Protein AF-A0A7V6XJK7-F1 (afdb_monomer_lite)

Radius of gyration: 19.78 Å; chains: 1; bounding box: 42×39×58 Å

Sequence (213 aa):
MTKIVGIAGTAKNTGKTSVVSNLLIKGKENNIKIGLTSIGYDGESTDNITGLPKPRLIVSNGTIVAIAEKCLTNTTAELKIIKKTNFVTPLGRVVIGIIKKEGLVVLAGPNKTRDLKAVISQMKELGSELIIVDGALNRLAPMSVVENIVLATGAAKNRDLNQLAIETLCLFQIFELSDKCTMSDSKEGSYNGILLNTINNKSIVLNTTSLVN

pLDDT: mean 83.32, std 17.89, range [35.12, 98.62]

Secondary structure (DSSP, 8-state):
--EEEEEEESSTTSSHHHHHHHHHHHHHHTT--EEEEESS-----B-TTT--B--EEEE-TT-EEEEEGGGGGG--SEEEEEEEEEEEETTEEEEEEEEEE-EEEE-----SHHHHHHHHHHHHHTT-SEEEEEEEGGG-GGGGG-SEEEEE--TTT-S-HHHHHHHHHHHHHHHH--S----TTS-S----EEEEE-TTS-EEEEE---S--

Foldseek 3Di:
DAAFEEEAEPDPPLCSLVVVLVCQVVCVVVVAAEEEAEQFADPADQDPVLSADDDWHWHAFRHKYKAAPLQVVVKPFDWDFPDFDPQADPSGTITITTGHHTTTGRHGHHNDLVRVLVSVVVSVVSPGRYYYYYYYPVRCRSVVNHPYYDYRGDCNNPVPPVVRVVVVLVVVVVVVPDPPPPVPPDPPDPFPWDWDQDSVRDIDTGGDDPPPD

Structure (mmCIF, N/CA/C/O backbone):
data_AF-A0A7V6XJK7-F1
#
_entry.id   AF-A0A7V6XJK7-F1
#
loop_
_atom_site.group_PDB
_atom_site.id
_atom_site.type_symbol
_atom_site.label_atom_id
_atom_site.label_alt_id
_atom_site.label_comp_id
_atom_site.label_asym_id
_atom_site.label_entity_id
_atom_site.label_seq_id
_atom_site.pdbx_PDB_ins_code
_atom_site.Cartn_x
_atom_site.Cartn_y
_atom_site.Cartn_z
_atom_site.occupancy
_atom_site.B_iso_or_equiv
_atom_site.auth_seq_id
_atom_site.auth_comp_id
_atom_site.auth_asym_id
_atom_site.auth_atom_id
_atom_site.pdbx_PDB_model_num
ATOM 1 N N . MET A 1 1 ? -12.427 14.431 -1.845 1.00 82.50 1 MET A N 1
ATOM 2 C CA . MET A 1 1 ? -12.501 13.196 -2.663 1.00 82.50 1 MET A CA 1
ATOM 3 C C . MET A 1 1 ? -11.262 12.366 -2.361 1.00 82.50 1 MET A C 1
ATOM 5 O O . MET A 1 1 ? -10.178 12.929 -2.423 1.00 82.50 1 MET A O 1
ATOM 9 N N . THR A 1 2 ? -11.404 11.090 -1.992 1.00 94.50 2 THR A N 1
ATOM 10 C CA . THR A 1 2 ? -10.262 10.221 -1.651 1.00 94.50 2 THR A CA 1
ATOM 11 C C . THR A 1 2 ? -9.414 9.905 -2.878 1.00 94.50 2 THR A C 1
ATOM 13 O O . THR A 1 2 ? -9.972 9.438 -3.869 1.00 94.50 2 THR A O 1
ATOM 16 N N . LYS A 1 3 ? -8.094 10.095 -2.797 1.00 96.88 3 LYS A N 1
ATOM 17 C CA . LYS A 1 3 ? -7.137 9.720 -3.851 1.00 96.88 3 LYS A CA 1
ATOM 18 C C . LYS A 1 3 ? -6.612 8.305 -3.643 1.00 96.88 3 LYS A C 1
ATOM 20 O O . LYS A 1 3 ? -6.336 7.925 -2.508 1.00 96.88 3 LYS A O 1
ATOM 25 N N . ILE A 1 4 ? -6.446 7.537 -4.719 1.00 97.31 4 ILE A N 1
ATOM 26 C CA . ILE A 1 4 ? -5.870 6.183 -4.660 1.00 97.31 4 ILE A CA 1
ATOM 27 C C . ILE A 1 4 ? -4.571 6.140 -5.462 1.00 97.31 4 ILE A C 1
ATOM 29 O O . ILE A 1 4 ? -4.580 6.359 -6.674 1.00 97.31 4 ILE A O 1
ATOM 33 N N . VAL A 1 5 ? -3.467 5.813 -4.796 1.00 96.69 5 VAL A N 1
ATOM 34 C CA . VAL A 1 5 ? -2.137 5.755 -5.404 1.00 96.69 5 VAL A CA 1
ATOM 35 C C . VAL A 1 5 ? -1.545 4.360 -5.220 1.00 96.69 5 VAL A C 1
ATOM 37 O O . VAL A 1 5 ? -1.394 3.882 -4.097 1.00 96.69 5 VAL A O 1
ATOM 40 N N . GLY A 1 6 ? -1.200 3.705 -6.326 1.00 94.88 6 GLY A N 1
ATOM 41 C CA . GLY A 1 6 ? -0.399 2.486 -6.332 1.00 94.88 6 GLY A CA 1
ATOM 42 C C . GLY A 1 6 ? 1.091 2.810 -6.368 1.00 94.88 6 GLY A C 1
ATOM 43 O O . GLY A 1 6 ? 1.506 3.688 -7.117 1.00 94.88 6 GLY A O 1
ATOM 44 N N . ILE A 1 7 ? 1.910 2.101 -5.593 1.00 94.25 7 ILE A N 1
ATOM 45 C CA . ILE A 1 7 ? 3.373 2.215 -5.650 1.00 94.25 7 ILE A CA 1
ATOM 46 C C . ILE A 1 7 ? 3.941 0.875 -6.115 1.00 94.25 7 ILE A C 1
ATOM 48 O O . ILE A 1 7 ? 3.763 -0.139 -5.440 1.00 94.25 7 ILE A O 1
ATOM 52 N N . ALA A 1 8 ? 4.637 0.864 -7.252 1.00 91.06 8 ALA A N 1
ATOM 53 C CA . ALA A 1 8 ? 5.231 -0.343 -7.820 1.00 91.06 8 ALA A CA 1
ATOM 54 C C . ALA A 1 8 ? 6.733 -0.159 -8.071 1.00 91.06 8 ALA A C 1
ATOM 56 O O . ALA A 1 8 ? 7.169 0.836 -8.642 1.00 91.06 8 ALA A O 1
ATOM 57 N N . GLY A 1 9 ? 7.536 -1.134 -7.643 1.00 89.12 9 GLY A N 1
ATOM 58 C CA . GLY A 1 9 ? 8.979 -1.169 -7.901 1.00 89.12 9 GLY A CA 1
ATOM 59 C C . GLY A 1 9 ? 9.314 -1.976 -9.154 1.00 89.12 9 GLY A C 1
ATOM 60 O O . GLY A 1 9 ? 8.769 -3.067 -9.329 1.00 89.12 9 GLY A O 1
ATOM 61 N N . THR A 1 10 ? 10.220 -1.474 -9.999 1.00 87.44 10 THR A N 1
ATOM 62 C CA . THR A 1 10 ? 10.667 -2.154 -11.235 1.00 87.44 10 THR A CA 1
ATOM 63 C C . THR A 1 10 ? 11.595 -3.348 -10.977 1.00 87.44 10 THR A C 1
ATOM 65 O O . THR A 1 10 ? 11.736 -4.223 -11.834 1.00 87.44 10 THR A O 1
ATOM 68 N N . ALA A 1 11 ? 12.207 -3.408 -9.792 1.00 84.69 11 ALA A N 1
ATOM 69 C CA . ALA A 1 11 ? 12.973 -4.532 -9.261 1.00 84.69 11 ALA A CA 1
ATOM 70 C C . ALA A 1 11 ? 12.994 -4.475 -7.720 1.00 84.69 11 ALA A C 1
ATOM 72 O O . ALA A 1 11 ? 12.468 -3.542 -7.108 1.00 84.69 11 ALA A O 1
ATOM 73 N N . LYS A 1 12 ? 13.630 -5.463 -7.076 1.00 82.56 12 LYS A N 1
ATOM 74 C CA . LYS A 1 12 ? 13.938 -5.380 -5.641 1.00 82.56 12 LYS A CA 1
ATOM 75 C C . LYS A 1 12 ? 14.895 -4.209 -5.390 1.00 82.56 12 LYS A C 1
ATOM 77 O O . LYS A 1 12 ? 15.762 -3.922 -6.211 1.00 82.56 12 LYS A O 1
ATOM 82 N N . ASN A 1 13 ? 14.734 -3.541 -4.249 1.00 82.81 13 ASN A N 1
ATOM 83 C CA . ASN A 1 13 ? 15.622 -2.471 -3.784 1.00 82.81 13 ASN A CA 1
ATOM 84 C C . ASN A 1 13 ? 15.651 -1.213 -4.681 1.00 82.81 13 ASN A C 1
ATOM 86 O O . ASN A 1 13 ? 16.607 -0.446 -4.630 1.00 82.81 13 ASN A O 1
ATOM 90 N N . THR A 1 14 ? 14.593 -0.943 -5.455 1.00 86.06 14 THR A N 1
ATOM 91 C CA . THR A 1 14 ? 14.473 0.283 -6.273 1.00 86.06 14 THR A CA 1
ATOM 92 C C . THR A 1 14 ? 13.865 1.479 -5.529 1.00 86.06 14 THR A C 1
ATOM 94 O O . THR A 1 14 ? 13.471 2.461 -6.146 1.00 86.06 14 THR A O 1
ATOM 97 N N . GLY A 1 15 ? 13.761 1.414 -4.197 1.00 87.38 15 GLY A N 1
ATOM 98 C CA . GLY A 1 15 ? 13.280 2.528 -3.369 1.00 87.38 15 GLY A CA 1
ATOM 99 C C . GLY A 1 15 ? 11.764 2.593 -3.157 1.00 87.38 15 GLY A C 1
ATOM 100 O O . GLY A 1 15 ? 11.290 3.530 -2.522 1.00 87.38 15 GLY A O 1
ATOM 101 N N . LYS A 1 16 ? 10.996 1.590 -3.606 1.00 90.88 16 LYS A N 1
ATOM 102 C CA . LYS A 1 16 ? 9.539 1.501 -3.387 1.00 90.88 16 LYS A CA 1
ATOM 103 C C . LYS A 1 16 ? 9.140 1.731 -1.923 1.00 90.88 16 LYS A C 1
ATOM 105 O O . LYS A 1 16 ? 8.343 2.615 -1.621 1.00 90.88 16 LYS A O 1
ATOM 110 N N . THR A 1 17 ? 9.730 0.966 -1.007 1.00 87.94 17 THR A N 1
ATOM 111 C CA . THR A 1 17 ? 9.450 1.057 0.434 1.00 87.94 17 THR A CA 1
ATOM 112 C C . THR A 1 17 ? 9.831 2.426 0.998 1.00 87.94 17 THR A C 1
ATOM 114 O O . THR A 1 17 ? 9.134 2.943 1.867 1.00 87.94 17 THR A O 1
ATOM 117 N N . SER A 1 18 ? 10.887 3.054 0.468 1.00 91.00 18 SER A N 1
ATOM 118 C CA . SER A 1 18 ? 11.282 4.418 0.833 1.00 91.00 18 SER A CA 1
ATOM 119 C C . SER A 1 18 ? 10.223 5.440 0.417 1.00 91.00 18 SER A C 1
ATOM 121 O O . SER A 1 18 ? 9.887 6.314 1.211 1.00 91.00 18 SER A O 1
ATOM 123 N N . VAL A 1 19 ? 9.647 5.299 -0.783 1.00 93.81 19 VAL A N 1
ATOM 124 C CA . VAL A 1 19 ? 8.533 6.140 -1.250 1.00 93.81 19 VAL A CA 1
ATOM 125 C C . VAL A 1 19 ? 7.315 5.970 -0.345 1.00 93.81 19 VAL A C 1
ATOM 127 O O . VAL A 1 19 ? 6.784 6.965 0.143 1.00 93.81 19 VAL A O 1
ATOM 130 N N . VAL A 1 20 ? 6.901 4.729 -0.065 1.00 94.56 20 VAL A N 1
ATOM 131 C CA . VAL A 1 20 ? 5.752 4.452 0.818 1.00 94.56 20 VAL A CA 1
ATOM 132 C C . VAL A 1 20 ? 5.981 5.038 2.214 1.00 94.56 20 VAL A C 1
ATOM 134 O O . VAL A 1 20 ? 5.111 5.726 2.740 1.00 94.56 20 VAL A O 1
ATOM 137 N N . SER A 1 21 ? 7.163 4.821 2.795 1.00 94.50 21 SER A N 1
ATOM 138 C CA . SER A 1 21 ? 7.536 5.367 4.104 1.00 94.50 21 SER A CA 1
ATOM 139 C C . SER A 1 21 ? 7.480 6.897 4.120 1.00 94.50 21 SER A C 1
ATOM 141 O O . SER A 1 21 ? 6.869 7.493 5.006 1.00 94.50 21 SER A O 1
ATOM 143 N N . ASN A 1 22 ? 8.039 7.548 3.097 1.00 95.69 22 ASN A N 1
ATOM 144 C CA . ASN A 1 22 ? 8.019 9.002 2.993 1.00 95.69 22 ASN A CA 1
ATOM 145 C C . ASN A 1 22 ? 6.591 9.552 2.837 1.00 95.69 22 ASN A C 1
ATOM 147 O O . ASN A 1 22 ? 6.261 10.565 3.447 1.00 95.69 22 ASN A O 1
ATOM 151 N N . LEU A 1 23 ? 5.717 8.872 2.086 1.00 95.94 23 LEU A N 1
ATOM 152 C CA . LEU A 1 23 ? 4.301 9.242 1.982 1.00 95.94 23 LEU A CA 1
ATOM 153 C C . LEU A 1 23 ? 3.565 9.110 3.322 1.00 95.94 23 LEU A C 1
ATOM 155 O O . LEU A 1 23 ? 2.741 9.964 3.639 1.00 95.94 23 LEU A O 1
ATOM 159 N N . LEU A 1 24 ? 3.874 8.090 4.128 1.00 96.69 24 LEU A N 1
ATOM 160 C CA . LEU A 1 24 ? 3.308 7.937 5.474 1.00 96.69 24 LEU A CA 1
ATOM 161 C C . LEU A 1 24 ? 3.756 9.069 6.408 1.00 96.69 24 LEU A C 1
ATOM 163 O O . LEU A 1 24 ? 2.927 9.654 7.106 1.00 96.69 24 LEU A O 1
ATOM 167 N N . ILE A 1 25 ? 5.047 9.416 6.379 1.00 95.81 25 ILE A N 1
ATOM 168 C CA . ILE A 1 25 ? 5.612 10.529 7.155 1.00 95.81 25 ILE A CA 1
ATOM 169 C C . ILE A 1 25 ? 4.954 11.847 6.739 1.00 95.81 25 ILE A C 1
ATOM 171 O O . ILE A 1 25 ? 4.400 12.550 7.582 1.00 95.81 25 ILE A O 1
ATOM 175 N N . LYS A 1 26 ? 4.935 12.157 5.436 1.00 96.19 26 LYS A N 1
ATOM 176 C CA . LYS A 1 26 ? 4.319 13.387 4.923 1.00 96.19 26 LYS A CA 1
ATOM 177 C C . LYS A 1 26 ? 2.816 13.436 5.159 1.00 96.19 26 LYS A C 1
ATOM 179 O O . LYS A 1 26 ? 2.302 14.502 5.482 1.00 96.19 26 LYS A O 1
ATOM 184 N N . GLY A 1 27 ? 2.117 12.309 5.073 1.00 95.06 27 GLY A N 1
ATOM 185 C CA . GLY A 1 27 ? 0.704 12.241 5.427 1.00 95.06 27 GLY A CA 1
ATOM 186 C C . GLY A 1 27 ? 0.454 12.587 6.889 1.00 95.06 27 GLY A C 1
ATOM 187 O O . GLY A 1 27 ? -0.413 13.407 7.172 1.00 95.06 27 GLY A O 1
ATOM 188 N N . LYS A 1 28 ? 1.260 12.040 7.808 1.00 94.75 28 LYS A N 1
ATOM 189 C CA . LYS A 1 28 ? 1.199 12.374 9.238 1.00 94.75 28 LYS A CA 1
ATOM 190 C C . LYS A 1 28 ? 1.467 13.862 9.483 1.00 94.75 28 LYS A C 1
ATOM 192 O O . LYS A 1 28 ? 0.681 14.501 10.170 1.00 94.75 28 LYS A O 1
ATOM 197 N N . GLU A 1 29 ? 2.540 14.410 8.910 1.00 96.12 29 GLU A N 1
ATOM 198 C CA . GLU A 1 29 ? 2.907 15.831 9.050 1.00 96.12 29 GLU A CA 1
ATOM 199 C C . GLU A 1 29 ? 1.798 16.780 8.569 1.00 96.12 29 GLU A C 1
ATOM 201 O O . GLU A 1 29 ? 1.611 17.850 9.141 1.00 96.12 29 GLU A O 1
ATOM 206 N N . ASN A 1 30 ? 1.040 16.373 7.547 1.00 96.19 30 ASN A N 1
ATOM 207 C CA . ASN A 1 30 ? -0.049 17.159 6.965 1.00 96.19 30 ASN A CA 1
ATOM 208 C C . ASN A 1 30 ? -1.442 16.754 7.482 1.00 96.19 30 ASN A C 1
ATOM 210 O O . ASN A 1 30 ? -2.443 17.194 6.926 1.00 96.19 30 ASN A O 1
ATOM 214 N N . ASN A 1 31 ? -1.526 15.926 8.531 1.00 95.88 31 ASN A N 1
ATOM 215 C CA . ASN A 1 31 ? -2.780 15.414 9.103 1.00 95.88 31 ASN A CA 1
ATOM 216 C C . ASN A 1 31 ? -3.723 14.730 8.090 1.00 95.88 31 ASN A C 1
ATOM 218 O O . ASN A 1 31 ? -4.939 14.746 8.260 1.00 95.88 31 ASN A O 1
ATOM 222 N N . ILE A 1 32 ? -3.169 14.098 7.054 1.00 97.06 32 ILE A N 1
ATOM 223 C CA . ILE A 1 32 ? -3.927 13.359 6.040 1.00 97.06 32 ILE A CA 1
ATOM 224 C C . ILE A 1 32 ? -4.291 11.983 6.598 1.00 97.06 32 ILE A C 1
ATOM 226 O O . ILE A 1 32 ? -3.419 11.196 6.985 1.00 97.06 32 ILE A O 1
ATOM 230 N N . LYS A 1 33 ? -5.580 11.638 6.577 1.00 97.00 33 LYS A N 1
ATOM 231 C CA . LYS A 1 33 ? -6.046 10.315 6.998 1.00 97.00 33 LYS A CA 1
ATOM 232 C C . LYS A 1 33 ? -5.713 9.255 5.943 1.00 97.00 33 LYS A C 1
ATOM 234 O O . LYS A 1 33 ? -6.405 9.112 4.934 1.00 97.00 33 LYS A O 1
ATOM 239 N N . ILE A 1 34 ? -4.649 8.487 6.174 1.00 98.44 34 ILE A N 1
ATOM 240 C CA . ILE A 1 34 ? -4.170 7.474 5.224 1.00 98.44 34 ILE A CA 1
ATOM 241 C C . ILE A 1 34 ? -4.944 6.153 5.352 1.00 98.44 34 ILE A C 1
ATOM 243 O O . ILE A 1 34 ? -5.224 5.671 6.450 1.00 98.44 34 ILE A O 1
ATOM 247 N N . GLY A 1 35 ? -5.271 5.549 4.209 1.00 98.38 35 GLY A N 1
ATOM 248 C CA . GLY A 1 35 ? -5.536 4.119 4.054 1.00 98.38 35 GLY A CA 1
ATOM 249 C C . GLY A 1 35 ? -4.308 3.414 3.470 1.00 98.38 35 GLY A C 1
ATOM 250 O O . GLY A 1 35 ? -3.711 3.919 2.526 1.00 98.38 35 GLY A O 1
ATOM 251 N N . LEU A 1 36 ? -3.907 2.265 4.008 1.00 97.69 36 LEU A N 1
ATOM 252 C CA . LEU A 1 36 ? -2.708 1.541 3.580 1.00 97.69 36 LEU A CA 1
ATOM 253 C C . LEU A 1 36 ? -3.000 0.049 3.400 1.00 97.69 36 LEU A C 1
ATOM 255 O O . LEU A 1 36 ? -3.493 -0.630 4.304 1.00 97.69 36 LEU A O 1
ATOM 259 N N . THR A 1 37 ? -2.673 -0.485 2.229 1.00 96.31 37 THR A N 1
ATOM 260 C CA . THR A 1 37 ? -2.749 -1.922 1.945 1.00 96.31 37 THR A CA 1
ATOM 261 C C . THR A 1 37 ? -1.704 -2.321 0.907 1.00 96.31 37 THR A C 1
ATOM 263 O O . THR A 1 37 ? -0.950 -1.480 0.423 1.00 96.31 37 THR A O 1
ATOM 266 N N . SER A 1 38 ? -1.656 -3.603 0.560 1.00 93.31 38 SER A N 1
ATOM 267 C CA . SER A 1 38 ? -0.823 -4.115 -0.524 1.00 93.31 38 SER A CA 1
ATOM 268 C C . SER A 1 38 ? -1.570 -5.125 -1.397 1.00 93.31 38 SER A C 1
ATOM 270 O O . SER A 1 38 ? -2.648 -5.598 -1.041 1.00 93.31 38 SER A O 1
ATOM 272 N N . ILE A 1 39 ? -1.000 -5.480 -2.547 1.00 89.25 39 ILE A N 1
ATOM 273 C CA . ILE A 1 39 ? -1.576 -6.450 -3.502 1.00 89.25 39 ILE A CA 1
ATOM 274 C C . ILE A 1 39 ? -1.156 -7.902 -3.224 1.00 89.25 39 ILE A C 1
ATOM 276 O O . ILE A 1 39 ? -0.687 -8.632 -4.102 1.00 89.25 39 ILE A O 1
ATOM 280 N N . GLY A 1 40 ? -1.300 -8.325 -1.972 1.00 80.12 40 GLY A N 1
ATOM 281 C CA . GLY A 1 40 ? -0.763 -9.589 -1.484 1.00 80.12 40 GLY A CA 1
ATOM 282 C C . GLY A 1 40 ? 0.686 -9.466 -1.028 1.00 80.12 40 GLY A C 1
ATOM 283 O O . GLY A 1 40 ? 1.175 -8.385 -0.703 1.00 80.12 40 GLY A O 1
ATOM 284 N N . TYR A 1 41 ? 1.368 -10.604 -0.959 1.00 73.00 41 TYR A N 1
ATOM 285 C CA . TYR A 1 41 ? 2.743 -10.661 -0.485 1.00 73.00 41 TYR A CA 1
ATOM 286 C C . TYR A 1 41 ? 3.753 -10.522 -1.628 1.00 73.00 41 TYR A C 1
ATOM 288 O O . TYR A 1 41 ? 3.752 -11.323 -2.556 1.00 73.00 41 TYR A O 1
ATOM 296 N N . ASP A 1 42 ? 4.649 -9.544 -1.463 1.00 65.44 42 ASP A N 1
ATOM 297 C CA . ASP A 1 42 ? 5.913 -9.275 -2.162 1.00 65.44 42 ASP A CA 1
ATOM 298 C C . ASP A 1 42 ? 6.656 -10.517 -2.734 1.00 65.44 42 ASP A C 1
ATOM 300 O O . ASP A 1 42 ? 6.995 -10.663 -3.909 1.00 65.44 42 ASP A O 1
ATOM 304 N N . GLY A 1 43 ? 6.909 -11.485 -1.852 1.00 55.72 43 GLY A N 1
ATOM 305 C CA . GLY A 1 43 ? 8.044 -12.400 -2.023 1.00 55.72 43 GLY A CA 1
ATOM 306 C C . GLY A 1 43 ? 9.399 -11.732 -1.710 1.00 55.72 43 GLY A C 1
ATOM 307 O O . GLY A 1 43 ? 10.461 -12.241 -2.087 1.00 55.72 43 GLY A O 1
ATOM 308 N N . GLU A 1 44 ? 9.392 -10.575 -1.035 1.00 57.94 44 GLU A N 1
ATOM 309 C CA . GLU A 1 44 ? 10.557 -10.044 -0.314 1.00 57.94 44 GLU A CA 1
ATOM 310 C C . GLU A 1 44 ? 11.009 -11.057 0.743 1.00 57.94 44 GLU A C 1
ATOM 312 O O . GLU A 1 44 ? 10.161 -11.745 1.298 1.00 57.94 44 GLU A O 1
ATOM 317 N N . SER A 1 45 ? 12.319 -11.192 0.992 1.00 52.31 45 SER A N 1
ATOM 318 C CA . SER A 1 45 ? 12.904 -12.307 1.761 1.00 52.31 45 SER A CA 1
ATOM 319 C C . SER A 1 45 ? 12.089 -12.622 3.016 1.00 52.31 45 SER A C 1
ATOM 321 O O . SER A 1 45 ? 11.962 -11.769 3.899 1.00 52.31 45 SER A O 1
ATOM 323 N N . THR A 1 46 ? 11.524 -13.827 3.058 1.00 57.75 46 THR A N 1
ATOM 324 C CA . THR A 1 46 ? 10.876 -14.378 4.245 1.00 57.75 46 THR A CA 1
ATOM 325 C C . THR A 1 46 ? 11.840 -14.271 5.414 1.00 57.75 46 THR A C 1
ATOM 327 O O . THR A 1 46 ? 13.018 -14.606 5.293 1.00 57.75 46 THR A O 1
ATOM 330 N N . ASP A 1 47 ? 11.355 -13.782 6.545 1.00 56.88 47 ASP A N 1
ATOM 331 C CA . ASP A 1 47 ? 12.102 -13.862 7.788 1.00 56.88 47 ASP A CA 1
ATOM 332 C C . ASP A 1 47 ? 12.266 -15.351 8.147 1.00 56.88 47 ASP A C 1
ATOM 334 O O . ASP A 1 47 ? 11.274 -16.057 8.323 1.00 56.88 47 ASP A O 1
ATOM 338 N N . ASN A 1 48 ? 13.506 -15.848 8.207 1.00 50.66 48 ASN A N 1
ATOM 339 C CA . ASN A 1 48 ? 13.802 -17.269 8.439 1.00 50.66 48 ASN A CA 1
ATOM 340 C C . ASN A 1 48 ? 13.342 -17.777 9.819 1.00 50.66 48 ASN A C 1
ATOM 342 O O . ASN A 1 48 ? 13.292 -18.984 10.027 1.00 50.66 48 ASN A O 1
ATOM 346 N N . ILE A 1 49 ? 13.017 -16.879 10.755 1.00 54.09 49 ILE A N 1
ATOM 347 C CA . ILE A 1 49 ? 12.541 -17.225 12.099 1.00 54.09 49 ILE A CA 1
ATOM 348 C C . ILE A 1 49 ? 11.012 -17.317 12.107 1.00 54.09 49 ILE A C 1
ATOM 350 O O . ILE A 1 49 ? 10.446 -18.228 12.705 1.00 54.09 49 ILE A O 1
ATOM 354 N N . THR A 1 50 ? 10.328 -16.383 11.440 1.00 55.66 50 THR A N 1
ATOM 355 C CA . THR A 1 50 ? 8.856 -16.269 11.511 1.00 55.66 50 THR A CA 1
ATOM 356 C C . THR A 1 50 ? 8.127 -16.798 10.274 1.00 55.66 50 THR A C 1
ATOM 358 O O . THR A 1 50 ? 6.904 -16.935 10.297 1.00 55.66 50 THR A O 1
ATOM 361 N N . GLY A 1 51 ? 8.848 -17.084 9.185 1.00 60.03 51 GLY A N 1
ATOM 362 C CA . GLY A 1 51 ? 8.295 -17.506 7.894 1.00 60.03 51 GLY A CA 1
ATOM 363 C C . GLY A 1 51 ? 7.451 -16.432 7.197 1.00 60.03 51 GLY A C 1
ATOM 364 O O . GLY A 1 51 ? 6.773 -16.727 6.212 1.00 60.03 51 GLY A O 1
ATOM 365 N N . LEU A 1 52 ? 7.455 -15.198 7.714 1.00 59.75 52 LEU A N 1
ATOM 366 C CA . LEU A 1 52 ? 6.577 -14.111 7.287 1.00 59.75 52 LEU A CA 1
ATOM 367 C C . LEU A 1 52 ? 7.332 -12.997 6.531 1.00 59.75 52 LEU A C 1
ATOM 369 O O . LEU A 1 52 ? 8.557 -12.893 6.626 1.00 59.75 52 LEU A O 1
ATOM 373 N N . PRO A 1 53 ? 6.611 -12.164 5.755 1.00 58.78 53 PRO A N 1
ATOM 374 C CA . PRO A 1 53 ? 7.185 -11.087 4.942 1.00 58.78 53 PRO A CA 1
ATOM 375 C C . PRO A 1 53 ? 7.966 -10.030 5.748 1.00 58.78 53 PRO A C 1
ATOM 377 O O . PRO A 1 53 ? 7.425 -9.465 6.697 1.00 58.78 53 PRO A O 1
ATOM 380 N N . LYS A 1 54 ? 9.166 -9.628 5.305 1.00 55.75 54 LYS A N 1
ATOM 381 C CA . LYS A 1 54 ? 9.569 -8.200 5.368 1.00 55.75 54 LYS A CA 1
ATOM 382 C C . LYS A 1 54 ? 8.860 -7.506 4.188 1.00 55.75 54 LYS A C 1
ATOM 384 O O . LYS A 1 54 ? 8.819 -8.142 3.142 1.00 55.75 54 LYS A O 1
ATOM 389 N N . PRO A 1 55 ? 8.191 -6.345 4.352 1.00 59.03 55 PRO A N 1
ATOM 390 C CA . PRO A 1 55 ? 8.699 -5.139 5.003 1.00 59.03 55 PRO A CA 1
ATOM 391 C C . PRO A 1 55 ? 7.837 -4.653 6.180 1.00 59.03 55 PRO A C 1
ATOM 393 O O . PRO A 1 55 ? 6.614 -4.780 6.200 1.00 59.03 55 PRO A O 1
ATOM 396 N N . ARG A 1 56 ? 8.506 -4.059 7.172 1.00 73.12 56 ARG A N 1
ATOM 397 C CA . ARG A 1 56 ? 7.895 -3.490 8.376 1.00 73.12 56 ARG A CA 1
ATOM 398 C C . ARG A 1 56 ? 7.841 -1.968 8.225 1.00 73.12 56 ARG A C 1
ATOM 400 O O . ARG A 1 56 ? 8.834 -1.297 8.490 1.00 73.12 56 ARG A O 1
ATOM 407 N N . LEU A 1 57 ? 6.721 -1.432 7.747 1.00 90.31 57 LEU A N 1
ATOM 408 C CA . LEU A 1 57 ? 6.522 0.019 7.659 1.00 90.31 57 LEU A CA 1
ATOM 409 C C . LEU A 1 57 ? 6.140 0.562 9.033 1.00 90.31 57 LEU A C 1
ATOM 411 O O . LEU A 1 57 ? 5.326 -0.052 9.720 1.00 90.31 57 LEU A O 1
ATOM 415 N N . ILE A 1 58 ? 6.699 1.706 9.427 1.00 94.06 58 ILE A N 1
ATOM 416 C CA . ILE A 1 58 ? 6.233 2.424 10.617 1.00 94.06 58 ILE A CA 1
ATOM 417 C C . ILE A 1 58 ? 4.945 3.145 10.232 1.00 94.06 58 ILE A C 1
ATOM 419 O O . ILE A 1 58 ? 4.949 3.999 9.347 1.00 94.06 58 ILE A O 1
ATOM 423 N N . VAL A 1 59 ? 3.841 2.775 10.874 1.00 96.38 59 VAL A N 1
ATOM 424 C CA . VAL A 1 59 ? 2.516 3.316 10.574 1.00 96.38 59 VAL A CA 1
ATOM 425 C C . VAL A 1 59 ? 1.980 4.043 11.798 1.00 96.38 59 VAL A C 1
ATOM 427 O O . VAL A 1 59 ? 1.933 3.485 12.894 1.00 96.38 59 VAL A O 1
ATOM 430 N N . SER A 1 60 ? 1.576 5.294 11.603 1.00 95.19 60 SER A N 1
ATOM 431 C CA . SER A 1 60 ? 1.107 6.191 12.656 1.00 95.19 60 SER A CA 1
ATOM 432 C C . SER A 1 60 ? -0.340 5.918 13.077 1.00 95.19 60 SER A C 1
ATOM 434 O O . SER A 1 60 ? -1.146 5.356 12.326 1.00 95.19 60 SER A O 1
ATOM 436 N N . ASN A 1 61 ? -0.676 6.363 14.293 1.00 96.56 61 ASN A N 1
ATOM 437 C CA . ASN A 1 61 ? -2.042 6.370 14.824 1.00 96.56 61 ASN A CA 1
ATOM 438 C C . ASN A 1 61 ? -3.018 7.040 13.839 1.00 96.56 61 ASN A C 1
ATOM 440 O O . ASN A 1 61 ? -2.692 8.045 13.214 1.00 96.56 61 ASN A O 1
ATOM 444 N N . GLY A 1 62 ? -4.210 6.464 13.699 1.00 97.00 62 GLY A N 1
ATOM 445 C CA . GLY A 1 62 ? -5.280 6.964 12.840 1.00 97.00 62 GLY A CA 1
ATOM 446 C C . GLY A 1 62 ? -5.260 6.389 11.426 1.00 97.00 62 GLY A C 1
ATOM 447 O O . GLY A 1 62 ? -6.299 6.412 10.765 1.00 97.00 62 GLY A O 1
ATOM 448 N N . THR A 1 63 ? -4.139 5.804 10.988 1.00 98.31 63 THR A N 1
ATOM 449 C CA . THR A 1 63 ? -4.053 5.130 9.686 1.00 98.31 63 THR A CA 1
ATOM 450 C C . THR A 1 63 ? -4.998 3.931 9.643 1.00 98.31 63 THR A C 1
ATOM 452 O O . THR A 1 63 ? -5.033 3.111 10.565 1.00 98.31 63 THR A O 1
ATOM 455 N N . ILE A 1 64 ? -5.759 3.813 8.558 1.00 98.62 64 ILE A N 1
ATOM 456 C CA . ILE A 1 64 ? -6.586 2.643 8.267 1.00 98.62 64 ILE A CA 1
ATOM 457 C C . ILE A 1 64 ? -5.721 1.648 7.500 1.00 98.62 64 ILE A C 1
ATOM 459 O O . ILE A 1 64 ? -5.128 1.993 6.485 1.00 98.62 64 ILE A O 1
ATOM 463 N N . VAL A 1 65 ? -5.654 0.403 7.953 1.00 98.00 65 VAL A N 1
ATOM 464 C CA . VAL A 1 65 ? -4.857 -0.646 7.309 1.00 98.00 65 VAL A CA 1
ATOM 465 C C . VAL A 1 65 ? -5.736 -1.813 6.892 1.00 98.00 65 VAL A C 1
ATOM 467 O O . VAL A 1 65 ? -6.677 -2.166 7.604 1.00 98.00 65 VAL A O 1
ATOM 470 N N . ALA A 1 66 ? -5.416 -2.430 5.755 1.00 97.62 66 ALA A N 1
ATOM 471 C CA . ALA A 1 66 ? -5.979 -3.718 5.361 1.00 97.62 66 ALA A CA 1
ATOM 472 C C . ALA A 1 66 ? -4.866 -4.733 5.109 1.00 97.62 66 ALA A C 1
ATOM 474 O O . ALA A 1 66 ? -4.102 -4.597 4.150 1.00 97.62 66 ALA A O 1
ATOM 475 N N . ILE A 1 67 ? -4.791 -5.743 5.976 1.00 95.62 67 ILE A N 1
ATOM 476 C CA . ILE A 1 67 ? -3.738 -6.766 5.990 1.00 95.62 67 ILE A CA 1
ATOM 477 C C . ILE A 1 67 ? -4.327 -8.151 6.270 1.00 95.62 67 ILE A C 1
ATOM 479 O O . ILE A 1 67 ? -5.421 -8.270 6.816 1.00 95.62 67 ILE A O 1
ATOM 483 N N . ALA A 1 68 ? -3.613 -9.209 5.908 1.00 94.50 68 ALA A N 1
ATOM 484 C CA . ALA A 1 68 ? -3.982 -10.582 6.206 1.00 94.50 68 ALA A CA 1
ATOM 485 C C . ALA A 1 68 ? -3.805 -10.894 7.703 1.00 94.50 68 ALA A C 1
ATOM 487 O O . ALA A 1 68 ? -2.889 -10.385 8.347 1.00 94.50 68 ALA A O 1
ATOM 488 N N . GLU A 1 69 ? -4.650 -11.762 8.265 1.00 93.69 69 GLU A N 1
ATOM 489 C CA . GLU A 1 69 ? -4.646 -12.097 9.699 1.00 93.69 69 GLU A CA 1
ATOM 490 C C . GLU A 1 69 ? -3.284 -12.590 10.203 1.00 93.69 69 GLU A C 1
ATOM 492 O O . GLU A 1 69 ? -2.861 -12.190 11.287 1.00 93.69 69 GLU A O 1
ATOM 497 N N . LYS A 1 70 ? -2.548 -13.395 9.419 1.00 91.50 70 LYS A N 1
ATOM 498 C CA . LYS A 1 70 ? -1.215 -13.865 9.838 1.00 91.50 70 LYS A CA 1
ATOM 499 C C . LYS A 1 70 ? -0.189 -12.734 9.975 1.00 91.50 70 LYS A C 1
ATOM 501 O O . LYS A 1 70 ? 0.811 -12.922 10.655 1.00 91.50 70 LYS A O 1
ATOM 506 N N . CYS A 1 71 ? -0.419 -11.562 9.381 1.00 90.56 71 CYS A N 1
ATOM 507 C CA . CYS A 1 71 ? 0.464 -10.403 9.530 1.00 90.56 71 CYS A CA 1
ATOM 508 C C . CYS A 1 71 ? 0.285 -9.679 10.875 1.00 90.56 71 CYS A C 1
ATOM 510 O O . CYS A 1 71 ? 1.170 -8.921 11.280 1.00 90.56 71 CYS A O 1
ATOM 512 N N . LEU A 1 72 ? -0.820 -9.922 11.592 1.00 90.88 72 LEU A N 1
ATOM 513 C CA . LEU A 1 72 ? -1.085 -9.303 12.895 1.00 90.88 72 LEU A CA 1
ATOM 514 C C . LEU A 1 72 ? -0.061 -9.725 13.952 1.00 90.88 72 LEU A C 1
ATOM 516 O O . LEU A 1 72 ? 0.357 -8.903 14.756 1.00 90.88 72 LEU A O 1
ATOM 520 N N . THR A 1 73 ? 0.389 -10.981 13.924 1.00 87.50 73 THR A N 1
ATOM 521 C CA . THR A 1 73 ? 1.327 -11.533 14.920 1.00 87.50 73 THR A CA 1
ATOM 522 C C . THR A 1 73 ? 2.724 -10.919 14.848 1.00 87.50 73 THR A C 1
ATOM 524 O O . THR A 1 73 ? 3.474 -10.988 15.814 1.00 87.50 73 THR A O 1
ATOM 527 N N . ASN A 1 74 ? 3.080 -10.318 13.711 1.00 84.75 74 ASN A N 1
ATOM 528 C CA . ASN A 1 74 ? 4.396 -9.720 13.462 1.00 84.75 74 ASN A CA 1
ATOM 529 C C . ASN A 1 74 ? 4.354 -8.192 13.362 1.00 84.75 74 ASN A C 1
ATOM 531 O O . ASN A 1 74 ? 5.358 -7.547 13.049 1.00 84.75 74 ASN A O 1
ATOM 535 N N . THR A 1 75 ? 3.187 -7.623 13.645 1.00 87.81 75 THR A N 1
ATOM 536 C CA . THR A 1 75 ? 2.941 -6.191 13.710 1.00 87.81 75 THR A CA 1
ATOM 537 C C . THR A 1 75 ? 3.134 -5.733 15.156 1.00 87.81 75 THR A C 1
ATOM 539 O O . THR A 1 75 ? 2.576 -6.329 16.071 1.00 87.81 75 THR A O 1
ATOM 542 N N . THR A 1 76 ? 3.942 -4.693 15.381 1.00 92.69 76 THR A N 1
ATOM 543 C CA . THR A 1 76 ? 4.121 -4.086 16.716 1.00 92.69 76 THR A CA 1
ATOM 544 C C . THR A 1 76 ? 3.185 -2.902 16.953 1.00 92.69 76 THR A C 1
ATOM 546 O O . THR A 1 76 ? 3.044 -2.456 18.090 1.00 92.69 76 THR A O 1
ATOM 549 N N . ALA A 1 77 ? 2.544 -2.390 15.897 1.00 95.00 77 ALA A N 1
ATOM 550 C CA . ALA A 1 77 ? 1.484 -1.397 16.019 1.00 95.00 77 ALA A CA 1
ATOM 551 C C . ALA A 1 77 ? 0.242 -1.999 16.695 1.00 95.00 77 ALA A C 1
ATOM 553 O O . ALA A 1 77 ? -0.116 -3.153 16.457 1.00 95.00 77 ALA A O 1
ATOM 554 N N . GLU A 1 78 ? -0.466 -1.202 17.493 1.00 96.06 78 GLU A N 1
ATOM 555 C CA . GLU A 1 78 ? -1.738 -1.636 18.074 1.00 96.06 78 GLU A CA 1
ATOM 556 C C . GLU A 1 78 ? -2.867 -1.366 17.079 1.00 96.06 78 GLU A C 1
ATOM 558 O O . GLU A 1 78 ? -3.101 -0.217 16.697 1.00 96.06 78 GLU A O 1
ATOM 563 N N . LEU A 1 79 ? -3.568 -2.413 16.642 1.00 96.06 79 LEU A N 1
ATOM 564 C CA . LEU A 1 79 ? -4.659 -2.313 15.673 1.00 96.06 79 LEU A CA 1
ATOM 565 C C . LEU A 1 79 ? -6.003 -2.560 16.356 1.00 96.06 79 LEU A C 1
ATOM 567 O O . LEU A 1 79 ? -6.266 -3.654 16.852 1.00 96.06 79 LEU A O 1
ATOM 571 N N . LYS A 1 80 ? -6.919 -1.593 16.261 1.00 98.00 80 LYS A N 1
ATOM 572 C CA . LYS A 1 80 ? -8.342 -1.853 16.504 1.00 98.00 80 LYS A CA 1
ATOM 573 C C . LYS A 1 80 ? -8.953 -2.424 15.229 1.00 98.00 80 LYS A C 1
ATOM 575 O O . LYS A 1 80 ? -9.158 -1.685 14.265 1.00 98.00 80 LYS A O 1
ATOM 580 N N . ILE A 1 81 ? -9.261 -3.719 15.224 1.00 97.88 81 ILE A N 1
ATOM 581 C CA . ILE A 1 81 ? -9.950 -4.366 14.101 1.00 97.88 81 ILE A CA 1
ATOM 582 C C . ILE A 1 81 ? -11.369 -3.798 13.999 1.00 97.88 81 ILE A C 1
ATOM 584 O O . ILE A 1 81 ? -12.136 -3.843 14.957 1.00 97.88 81 ILE A O 1
ATOM 588 N N . ILE A 1 82 ? -11.703 -3.262 12.828 1.00 97.88 82 ILE A N 1
ATOM 589 C CA . ILE A 1 82 ? -13.035 -2.737 12.511 1.00 97.88 82 ILE A CA 1
ATOM 590 C C . ILE A 1 82 ? -13.855 -3.795 11.782 1.00 97.88 82 ILE A C 1
ATOM 592 O O . ILE A 1 82 ? -15.055 -3.923 12.011 1.00 97.88 82 ILE A O 1
ATOM 596 N N . LYS A 1 83 ? -13.208 -4.573 10.906 1.00 96.88 83 LYS A N 1
ATOM 597 C CA . LYS A 1 83 ? -13.888 -5.581 10.097 1.00 96.88 83 LYS A CA 1
ATOM 598 C C . LYS A 1 83 ? -12.979 -6.749 9.760 1.00 96.88 83 LYS A C 1
ATOM 600 O O . LYS A 1 83 ? -11.847 -6.566 9.320 1.00 96.88 83 LYS A O 1
ATOM 605 N N . LYS A 1 84 ? -13.516 -7.960 9.883 1.00 96.50 84 LYS A N 1
ATOM 606 C CA . LYS A 1 84 ? -12.959 -9.161 9.254 1.00 96.50 84 LYS A CA 1
ATOM 607 C C . LYS A 1 84 ? -13.706 -9.387 7.944 1.00 96.50 84 LYS A C 1
ATOM 609 O O . LYS A 1 84 ? -14.926 -9.519 7.948 1.00 96.50 84 LYS A O 1
ATOM 614 N N . THR A 1 85 ? -13.005 -9.355 6.815 1.00 96.75 85 THR A N 1
ATOM 615 C CA . THR A 1 85 ? -13.641 -9.499 5.493 1.00 96.75 85 THR A CA 1
ATOM 616 C C . THR A 1 85 ? -13.862 -10.975 5.148 1.00 96.75 85 THR A C 1
ATOM 618 O O . THR A 1 85 ? -13.442 -11.849 5.895 1.00 96.75 85 THR A O 1
ATOM 621 N N . ASN A 1 86 ? -14.491 -11.286 4.014 1.00 96.00 86 ASN A N 1
ATOM 622 C CA . ASN A 1 86 ? -14.523 -12.653 3.469 1.00 96.00 86 ASN A CA 1
ATOM 623 C C . ASN A 1 86 ? -13.417 -12.894 2.421 1.00 96.00 86 ASN A C 1
ATOM 625 O O . ASN A 1 86 ? -13.434 -13.912 1.734 1.00 96.00 86 ASN A O 1
ATOM 629 N N . PHE A 1 87 ? -12.463 -11.967 2.275 1.00 96.25 87 PHE A N 1
ATOM 630 C CA . PHE A 1 87 ? -11.381 -12.066 1.296 1.00 96.25 87 PHE A CA 1
ATOM 631 C C . PHE A 1 87 ? -10.254 -12.914 1.877 1.00 96.25 87 PHE A C 1
ATOM 633 O O . PHE A 1 87 ? -9.702 -12.577 2.924 1.00 96.25 87 PHE A O 1
ATOM 640 N N . VAL A 1 88 ? -9.931 -14.028 1.223 1.00 93.69 88 VAL A N 1
ATOM 641 C CA . VAL A 1 88 ? -8.937 -14.996 1.701 1.00 93.69 88 VAL A CA 1
ATOM 642 C C . VAL A 1 88 ? -7.696 -14.933 0.823 1.00 93.69 88 VAL A C 1
ATOM 644 O O . VAL A 1 88 ? -7.780 -14.960 -0.403 1.00 93.69 88 VAL A O 1
ATOM 647 N N . THR A 1 89 ? -6.540 -14.885 1.475 1.00 91.19 89 THR A N 1
ATOM 648 C CA . THR A 1 89 ? -5.209 -14.960 0.867 1.00 91.19 89 THR A CA 1
ATOM 649 C C . THR A 1 89 ? -4.468 -16.181 1.431 1.00 91.19 89 THR A C 1
ATOM 651 O O . THR A 1 89 ? -4.898 -16.739 2.445 1.00 91.19 89 THR A O 1
ATOM 654 N N . PRO A 1 90 ? -3.318 -16.587 0.864 1.00 89.19 90 PRO A N 1
ATOM 655 C CA . PRO A 1 90 ? -2.468 -17.617 1.478 1.00 89.19 90 PRO A CA 1
ATOM 656 C C . PRO A 1 90 ? -2.033 -17.287 2.922 1.00 89.19 90 PRO A C 1
ATOM 658 O O . PRO A 1 90 ? -1.772 -18.180 3.735 1.00 89.19 90 PRO A O 1
ATOM 661 N N . LEU A 1 91 ? -1.997 -15.995 3.269 1.00 89.69 91 LEU A N 1
ATOM 662 C CA . LEU A 1 91 ? -1.678 -15.500 4.610 1.00 89.69 91 LEU A CA 1
ATOM 663 C C . LEU A 1 91 ? -2.918 -15.340 5.508 1.00 89.69 91 LEU A C 1
ATOM 665 O O . LEU A 1 91 ? -2.848 -14.738 6.576 1.00 89.69 91 LEU A O 1
ATOM 669 N N . GLY A 1 92 ? -4.048 -15.918 5.106 1.00 92.44 92 GLY A N 1
ATOM 670 C CA . GLY A 1 92 ? -5.304 -15.868 5.842 1.00 92.44 92 GLY A CA 1
ATOM 671 C C . GLY A 1 92 ? -6.247 -14.789 5.327 1.00 92.44 92 GLY A C 1
ATOM 672 O O . GLY A 1 92 ? -6.078 -14.225 4.239 1.00 92.44 92 GLY A O 1
ATOM 673 N N . ARG A 1 93 ? -7.293 -14.540 6.108 1.00 96.31 93 ARG A N 1
ATOM 674 C CA . ARG A 1 93 ? -8.358 -13.600 5.769 1.00 96.31 93 ARG A CA 1
ATOM 675 C C . ARG A 1 93 ? -7.851 -12.163 5.874 1.00 96.31 93 ARG A C 1
ATOM 677 O O . ARG A 1 93 ? -7.033 -11.863 6.735 1.00 96.31 93 ARG A O 1
ATOM 684 N N . VAL A 1 94 ? -8.328 -11.264 5.018 1.00 97.44 94 VAL A N 1
ATOM 685 C CA . VAL A 1 94 ? -7.997 -9.836 5.117 1.00 97.44 94 VAL A CA 1
ATOM 686 C C . VAL A 1 94 ? -8.846 -9.195 6.214 1.00 97.44 94 VAL A C 1
ATOM 688 O O . VAL A 1 94 ? -10.075 -9.328 6.225 1.00 97.44 94 VAL A O 1
ATOM 691 N N . VAL A 1 95 ? -8.199 -8.473 7.121 1.00 97.94 95 VAL A N 1
ATOM 692 C CA . VAL A 1 95 ? -8.831 -7.638 8.145 1.00 97.94 95 VAL A CA 1
ATOM 693 C C . VAL A 1 95 ? -8.600 -6.171 7.835 1.00 97.94 95 VAL A C 1
ATOM 695 O O . VAL A 1 95 ? -7.554 -5.803 7.308 1.00 97.94 95 VAL A O 1
ATOM 698 N N . ILE A 1 96 ? -9.575 -5.337 8.184 1.00 98.50 96 ILE A N 1
ATOM 699 C CA . ILE A 1 96 ? -9.474 -3.881 8.133 1.00 98.50 96 ILE A CA 1
ATOM 700 C C . ILE A 1 96 ? -9.469 -3.363 9.565 1.00 98.50 96 ILE A C 1
ATOM 702 O O . ILE A 1 96 ? -10.354 -3.698 10.361 1.00 98.50 96 ILE A O 1
ATOM 706 N N . GLY A 1 97 ? -8.470 -2.556 9.898 1.00 98.00 97 GLY A N 1
ATOM 707 C CA . GLY A 1 97 ? -8.281 -2.002 11.233 1.00 98.00 97 GLY A CA 1
ATOM 708 C C . GLY A 1 97 ? -7.808 -0.557 11.201 1.00 98.00 97 GLY A C 1
ATOM 709 O O . GLY A 1 97 ? -7.361 -0.061 10.172 1.00 98.00 97 GLY A O 1
ATOM 710 N N . ILE A 1 98 ? -7.910 0.111 12.345 1.00 98.44 98 ILE A N 1
ATOM 711 C CA . ILE A 1 98 ? -7.358 1.451 12.561 1.00 98.44 98 ILE A CA 1
ATOM 712 C C . ILE A 1 98 ? -6.210 1.331 13.555 1.00 98.44 98 ILE A C 1
ATOM 714 O O . ILE A 1 98 ? -6.387 0.754 14.633 1.00 98.44 98 ILE A O 1
ATOM 718 N N . ILE A 1 99 ? -5.062 1.906 13.213 1.00 97.88 99 ILE A N 1
ATOM 719 C CA . ILE A 1 99 ? -3.903 1.978 14.101 1.00 97.88 99 ILE A CA 1
ATOM 720 C C . ILE A 1 99 ? -4.245 2.871 15.299 1.00 97.88 99 ILE A C 1
ATOM 722 O O . ILE A 1 99 ? -4.658 4.017 15.130 1.00 97.88 99 ILE A O 1
ATOM 726 N N . LYS A 1 100 ? -4.095 2.339 16.512 1.00 97.88 100 LYS A N 1
ATOM 727 C CA . LYS A 1 100 ? -4.296 3.031 17.796 1.00 97.88 100 LYS A CA 1
ATOM 728 C C . LYS A 1 100 ? -2.992 3.449 18.449 1.00 97.88 100 LYS A C 1
ATOM 730 O O . LYS A 1 100 ? -2.951 4.481 19.110 1.00 97.88 100 LYS A O 1
ATOM 735 N N . LYS A 1 101 ? -1.924 2.699 18.200 1.00 97.19 101 LYS A N 1
ATOM 736 C CA . LYS A 1 101 ? -0.569 3.034 18.626 1.00 97.19 101 LYS A CA 1
ATOM 737 C C . LYS A 1 101 ? 0.386 2.808 17.470 1.00 97.19 101 LYS A C 1
ATOM 739 O O . LYS A 1 101 ? 0.315 1.767 16.819 1.00 97.19 101 LYS A O 1
ATOM 744 N N . GLU A 1 102 ? 1.246 3.794 17.228 1.00 96.19 102 GLU A N 1
ATOM 745 C CA . GLU A 1 102 ? 2.268 3.721 16.187 1.00 96.19 102 GLU A CA 1
ATOM 746 C C . GLU A 1 102 ? 3.169 2.500 16.388 1.00 96.19 102 GLU A C 1
ATOM 748 O O . GLU A 1 102 ? 3.500 2.126 17.515 1.00 96.19 102 GLU A O 1
ATOM 753 N N . GLY A 1 103 ? 3.563 1.883 15.281 1.00 94.50 103 GLY A N 1
ATOM 754 C CA . GLY A 1 103 ? 4.478 0.757 15.291 1.00 94.50 103 GLY A CA 1
ATOM 755 C C . GLY A 1 103 ? 4.679 0.182 13.901 1.00 94.50 103 GLY A C 1
ATOM 756 O O . GLY A 1 103 ? 4.232 0.737 12.897 1.00 94.50 103 GLY A O 1
ATOM 757 N N . LEU A 1 104 ? 5.364 -0.951 13.854 1.00 92.75 104 LEU A N 1
ATOM 758 C CA . LEU A 1 104 ? 5.669 -1.655 12.622 1.00 92.75 104 LEU A CA 1
ATOM 759 C C . LEU A 1 104 ? 4.461 -2.463 12.166 1.00 92.75 104 LEU A C 1
ATOM 761 O O . LEU A 1 104 ? 3.935 -3.245 12.953 1.00 92.75 104 LEU A O 1
ATOM 765 N N . VAL A 1 105 ? 4.078 -2.328 10.898 1.00 92.44 105 VAL A N 1
ATOM 766 C CA . VAL A 1 105 ? 3.033 -3.126 10.247 1.00 92.44 105 VAL A CA 1
ATOM 767 C C . VAL A 1 105 ? 3.653 -3.970 9.141 1.00 92.44 105 VAL A C 1
ATOM 769 O O . VAL A 1 105 ? 4.390 -3.455 8.298 1.00 92.44 105 VAL A O 1
ATOM 772 N N . VAL A 1 106 ? 3.330 -5.264 9.136 1.00 90.06 106 VAL A N 1
ATOM 773 C CA . VAL A 1 106 ? 3.655 -6.172 8.029 1.00 90.06 106 VAL A CA 1
ATOM 774 C C . VAL A 1 106 ? 2.527 -6.110 7.003 1.00 90.06 106 VAL A C 1
ATOM 776 O O . VAL A 1 106 ? 1.393 -6.488 7.298 1.00 90.06 106 VAL A O 1
ATOM 779 N N . LEU A 1 107 ? 2.824 -5.630 5.795 1.00 88.94 107 LEU A N 1
ATOM 780 C CA . LEU A 1 107 ? 1.819 -5.497 4.741 1.00 88.94 107 LEU A CA 1
ATOM 781 C C . LEU A 1 107 ? 1.704 -6.761 3.886 1.00 88.94 107 LEU A C 1
ATOM 783 O O . LEU A 1 107 ? 2.586 -7.089 3.093 1.00 88.94 107 LEU A O 1
ATOM 787 N N . ALA A 1 108 ? 0.552 -7.416 3.981 1.00 90.94 108 ALA A N 1
ATOM 788 C CA . ALA A 1 108 ? 0.062 -8.319 2.948 1.00 90.94 108 ALA A CA 1
ATOM 789 C C . ALA A 1 108 ? -1.451 -8.149 2.814 1.00 90.94 108 ALA A C 1
ATOM 791 O O . ALA A 1 108 ? -2.200 -8.594 3.676 1.00 90.94 108 ALA A O 1
ATOM 792 N N . GLY A 1 109 ? -1.904 -7.463 1.772 1.00 92.44 109 GLY A N 1
ATOM 793 C CA . GLY A 1 109 ? -3.321 -7.217 1.524 1.00 92.44 109 GLY A CA 1
ATOM 794 C C . GLY A 1 109 ? -3.958 -8.227 0.558 1.00 92.44 109 GLY A C 1
ATOM 795 O O . GLY A 1 109 ? -3.438 -9.330 0.365 1.00 92.44 109 GLY A O 1
ATOM 796 N N . PRO A 1 110 ? -5.112 -7.892 -0.041 1.00 93.94 110 PRO A N 1
ATOM 797 C CA . PRO A 1 110 ? -5.790 -8.754 -1.007 1.00 93.94 110 PRO A CA 1
ATOM 798 C C . PRO A 1 110 ? -4.963 -8.939 -2.289 1.00 93.94 110 PRO A C 1
ATOM 800 O O . PRO A 1 110 ? -4.360 -8.002 -2.795 1.00 93.94 110 PRO A O 1
ATOM 803 N N . ASN A 1 111 ? -4.987 -10.142 -2.866 1.00 90.69 111 ASN A N 1
ATOM 804 C CA . ASN A 1 111 ? -4.260 -10.476 -4.101 1.00 90.69 111 ASN A CA 1
ATOM 805 C C . ASN A 1 111 ? -5.151 -10.521 -5.359 1.00 90.69 111 ASN A C 1
ATOM 807 O O . ASN A 1 111 ? -4.671 -10.862 -6.437 1.00 90.69 111 ASN A O 1
ATOM 811 N N . LYS A 1 112 ? -6.444 -10.196 -5.234 1.00 93.44 112 LYS A N 1
ATOM 812 C CA . LYS A 1 112 ? -7.417 -10.161 -6.336 1.00 93.44 112 LYS A CA 1
ATOM 813 C C . LYS A 1 112 ? -7.954 -8.748 -6.526 1.00 93.44 112 LYS A C 1
ATOM 815 O O . LYS A 1 112 ? -8.316 -8.093 -5.550 1.00 93.44 112 LYS A O 1
ATOM 820 N N . THR A 1 113 ? -8.114 -8.326 -7.779 1.00 95.00 113 THR A N 1
ATOM 821 C CA . THR A 1 113 ? -8.640 -7.003 -8.164 1.00 95.00 113 THR A CA 1
ATOM 822 C C . THR A 1 113 ? -9.981 -6.685 -7.501 1.00 95.00 113 THR A C 1
ATOM 824 O O . THR A 1 113 ? -10.150 -5.625 -6.901 1.00 95.00 113 THR A O 1
ATOM 827 N N . ARG A 1 114 ? -10.930 -7.630 -7.545 1.00 96.31 114 ARG A N 1
ATOM 828 C CA . ARG A 1 114 ? -12.266 -7.469 -6.948 1.00 96.31 114 ARG A CA 1
ATOM 829 C C . ARG A 1 114 ? -12.203 -7.215 -5.439 1.00 96.31 114 ARG A C 1
ATOM 831 O O . ARG A 1 114 ? -12.922 -6.364 -4.922 1.00 96.31 114 ARG A O 1
ATOM 838 N N . ASP A 1 115 ? -11.339 -7.950 -4.748 1.00 96.75 115 ASP A N 1
ATOM 839 C CA . ASP A 1 115 ? -11.215 -7.878 -3.295 1.00 96.75 115 ASP A CA 1
ATOM 840 C C . ASP A 1 115 ? -10.495 -6.581 -2.883 1.00 96.75 115 ASP A C 1
ATOM 842 O O . ASP A 1 115 ? -10.937 -5.906 -1.955 1.00 96.75 115 ASP A O 1
ATOM 846 N N . LEU A 1 116 ? -9.462 -6.162 -3.629 1.00 97.12 116 LEU A N 1
ATOM 847 C CA . LEU A 1 116 ? -8.821 -4.858 -3.434 1.00 97.12 116 LEU A CA 1
ATOM 848 C C . LEU A 1 116 ? -9.799 -3.698 -3.662 1.00 97.12 116 LEU A C 1
ATOM 850 O O . LEU A 1 116 ? -9.857 -2.790 -2.836 1.00 97.12 116 LEU A O 1
ATOM 854 N N . LYS A 1 117 ? -10.623 -3.747 -4.718 1.00 97.69 117 LYS A N 1
ATOM 855 C CA . LYS A 1 117 ? -11.664 -2.735 -4.976 1.00 97.69 117 LYS A CA 1
ATOM 856 C C . LYS A 1 117 ? -12.612 -2.582 -3.784 1.00 97.69 117 LYS A C 1
ATOM 858 O O . LYS A 1 117 ? -12.927 -1.466 -3.374 1.00 97.69 117 LYS A O 1
ATOM 863 N N . ALA A 1 118 ? -13.038 -3.700 -3.200 1.00 97.88 118 ALA A N 1
ATOM 864 C CA . ALA A 1 118 ? -13.919 -3.698 -2.038 1.00 97.88 118 ALA A CA 1
ATOM 865 C C . ALA A 1 118 ? -13.225 -3.187 -0.762 1.00 97.88 118 ALA A C 1
ATOM 867 O O . ALA A 1 118 ? -13.851 -2.482 0.029 1.00 97.88 118 ALA A O 1
ATOM 868 N N . VAL A 1 119 ? -11.943 -3.510 -0.562 1.00 98.19 119 VAL A N 1
ATOM 869 C CA . VAL A 1 119 ? -11.127 -2.960 0.535 1.00 98.19 119 VAL A CA 1
ATOM 870 C C . VAL A 1 119 ? -10.979 -1.443 0.404 1.00 98.19 119 VAL A C 1
ATOM 872 O O . VAL A 1 119 ? -11.190 -0.730 1.381 1.00 98.19 119 VAL A O 1
ATOM 875 N N . ILE A 1 120 ? -10.692 -0.944 -0.800 1.00 98.06 120 ILE A N 1
ATOM 876 C CA . ILE A 1 120 ? -10.589 0.492 -1.085 1.00 98.06 120 ILE A CA 1
ATOM 877 C C . ILE A 1 120 ? -11.907 1.207 -0.768 1.00 98.06 120 ILE A C 1
ATOM 879 O O . ILE A 1 120 ? -11.878 2.242 -0.109 1.00 98.06 120 ILE A O 1
ATOM 883 N N . SER A 1 121 ? -13.059 0.656 -1.178 1.00 97.88 121 SER A N 1
ATOM 884 C CA . SER A 1 121 ? -14.375 1.231 -0.835 1.00 97.88 121 SER A CA 1
ATOM 885 C C . SER A 1 121 ? -14.555 1.366 0.676 1.00 97.88 121 SER A C 1
ATOM 887 O O . SER A 1 121 ? -14.909 2.430 1.172 1.00 97.88 121 SER A O 1
ATOM 889 N N . GLN A 1 122 ? -14.207 0.321 1.426 1.00 97.94 122 GLN A N 1
ATOM 890 C CA . GLN A 1 122 ? -14.337 0.322 2.884 1.00 97.94 122 GLN A CA 1
ATOM 891 C C . GLN A 1 122 ? -13.382 1.322 3.548 1.00 97.94 122 GLN A C 1
ATOM 893 O O . GLN A 1 122 ? -13.749 1.972 4.520 1.00 97.94 122 GLN A O 1
ATOM 898 N N . MET A 1 123 ? -12.168 1.499 3.020 1.00 98.25 123 MET A N 1
ATOM 899 C CA . MET A 1 123 ? -11.255 2.549 3.486 1.00 98.25 123 MET A CA 1
ATOM 900 C C . MET A 1 123 ? -11.812 3.953 3.218 1.00 98.25 123 MET A C 1
ATOM 902 O O . MET A 1 123 ? -11.729 4.817 4.092 1.00 98.25 123 MET A O 1
ATOM 906 N N . LYS A 1 124 ? -12.433 4.171 2.048 1.00 97.94 124 LYS A N 1
ATOM 907 C CA . LYS A 1 124 ? -13.128 5.428 1.721 1.00 97.94 124 LYS A CA 1
ATOM 908 C C . LYS A 1 124 ? -14.267 5.702 2.707 1.00 97.94 124 LYS A C 1
ATOM 910 O O . LYS A 1 124 ? -14.339 6.798 3.250 1.00 97.94 124 LYS A O 1
ATOM 915 N N . GLU A 1 125 ? -15.099 4.704 3.000 1.00 97.69 125 GLU A N 1
ATOM 916 C CA . GLU A 1 125 ? -16.202 4.799 3.974 1.00 97.69 125 GLU A CA 1
ATOM 917 C C . GLU A 1 125 ? -15.712 5.114 5.398 1.00 97.69 125 GLU A C 1
ATOM 919 O O . GLU A 1 125 ? -16.365 5.843 6.140 1.00 97.69 125 GLU A O 1
ATOM 924 N N . LEU A 1 126 ? -14.527 4.623 5.776 1.00 97.56 126 LEU A N 1
ATOM 925 C CA . LEU A 1 126 ? -13.874 4.937 7.055 1.00 97.56 126 LEU A CA 1
ATOM 926 C C . LEU A 1 126 ? -13.186 6.320 7.069 1.00 97.56 126 LEU A C 1
ATOM 928 O O . LEU A 1 126 ? -12.627 6.741 8.094 1.00 97.56 126 LEU A O 1
ATOM 932 N N . GLY A 1 127 ? -13.250 7.047 5.954 1.00 97.38 127 GLY A N 1
ATOM 933 C CA . GLY A 1 127 ? -12.811 8.429 5.816 1.00 97.38 127 GLY A CA 1
ATOM 934 C C . GLY A 1 127 ? -11.365 8.605 5.364 1.00 97.38 127 GLY A C 1
ATOM 935 O O . GLY A 1 127 ? -10.815 9.674 5.601 1.00 97.38 127 GLY A O 1
ATOM 936 N N . SER A 1 128 ? -10.722 7.596 4.762 1.00 97.88 128 SER A N 1
ATOM 937 C CA . SER A 1 128 ? -9.395 7.793 4.160 1.00 97.88 128 SER A CA 1
ATOM 938 C C . SER A 1 128 ? -9.433 8.905 3.107 1.00 97.88 128 SER A C 1
ATOM 940 O O . SER A 1 128 ? -10.291 8.908 2.226 1.00 97.88 128 SER A O 1
ATOM 942 N N . GLU A 1 129 ? -8.466 9.813 3.152 1.00 97.81 129 GLU A N 1
ATOM 943 C CA . GLU A 1 129 ? -8.282 10.899 2.179 1.00 97.81 129 GLU A CA 1
ATOM 944 C C . GLU A 1 129 ? -7.269 10.517 1.094 1.00 97.81 129 GLU A C 1
ATOM 946 O O . GLU A 1 129 ? -7.431 10.874 -0.074 1.00 97.81 129 GLU A O 1
ATOM 951 N N . LEU A 1 130 ? -6.272 9.714 1.466 1.00 98.06 130 LEU A N 1
ATOM 952 C CA . LEU A 1 130 ? -5.289 9.112 0.571 1.00 98.06 130 LEU A CA 1
ATOM 953 C C . LEU A 1 130 ? -5.204 7.616 0.863 1.00 98.06 130 LEU A C 1
ATOM 955 O O . LEU A 1 130 ? -4.967 7.225 2.002 1.00 98.06 130 LEU A O 1
ATOM 959 N N . ILE A 1 131 ? -5.371 6.778 -0.154 1.00 98.50 131 ILE A N 1
ATOM 960 C CA . ILE A 1 131 ? -5.174 5.333 -0.061 1.00 98.50 131 ILE A CA 1
ATOM 961 C C . ILE A 1 131 ? -3.913 4.962 -0.831 1.00 98.50 131 ILE A C 1
ATOM 963 O O . ILE A 1 131 ? -3.822 5.200 -2.034 1.00 98.50 131 ILE A O 1
ATOM 967 N N . ILE A 1 132 ? -2.960 4.358 -0.131 1.00 97.69 132 ILE A N 1
ATOM 968 C CA . ILE A 1 132 ? -1.702 3.862 -0.675 1.00 97.69 132 ILE A CA 1
ATOM 969 C C . ILE A 1 132 ? -1.818 2.347 -0.842 1.00 97.69 132 ILE A C 1
ATOM 971 O O . ILE A 1 132 ? -2.093 1.618 0.116 1.00 97.69 132 ILE A O 1
ATOM 975 N N . VAL A 1 133 ? -1.596 1.877 -2.066 1.00 95.94 133 VAL A N 1
ATOM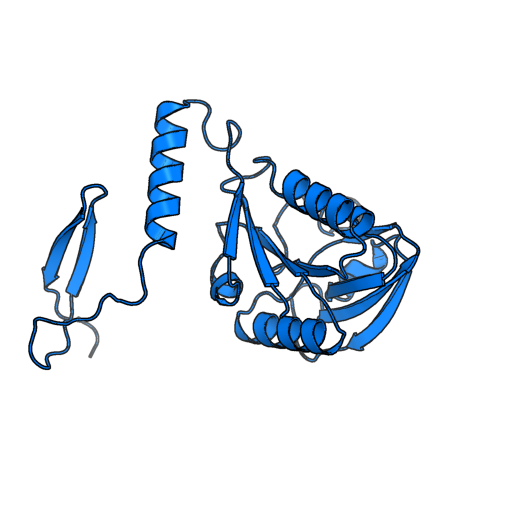 976 C CA . VAL A 1 133 ? -1.551 0.456 -2.413 1.00 95.94 133 VAL A CA 1
ATOM 977 C C . VAL A 1 133 ? -0.110 0.089 -2.755 1.00 95.94 133 VAL A C 1
ATOM 979 O O . VAL A 1 133 ? 0.394 0.443 -3.816 1.00 95.94 133 VAL A O 1
ATOM 982 N N . ASP A 1 134 ? 0.564 -0.620 -1.856 1.00 92.12 134 ASP A N 1
ATOM 983 C CA . ASP A 1 134 ? 1.924 -1.114 -2.075 1.00 92.12 134 ASP A CA 1
ATOM 984 C C . ASP A 1 134 ? 1.921 -2.396 -2.929 1.00 92.12 134 ASP A C 1
ATOM 986 O O . ASP A 1 134 ? 1.140 -3.324 -2.701 1.00 92.12 134 ASP A O 1
ATOM 990 N N . GLY A 1 135 ? 2.799 -2.491 -3.922 1.00 88.06 135 GLY A N 1
ATOM 991 C CA . GLY A 1 135 ? 2.898 -3.693 -4.740 1.00 88.06 135 GLY A CA 1
ATOM 992 C C . GLY A 1 135 ? 4.181 -3.848 -5.524 1.00 88.06 135 GLY A C 1
ATOM 993 O O . GLY A 1 135 ? 5.158 -3.140 -5.336 1.00 88.06 135 GLY A O 1
ATOM 994 N N . ALA A 1 136 ? 4.194 -4.839 -6.402 1.00 80.25 136 ALA A N 1
ATOM 995 C CA . ALA A 1 136 ? 5.331 -5.152 -7.252 1.00 80.25 136 ALA A CA 1
ATOM 996 C C . ALA A 1 136 ? 4.897 -5.099 -8.711 1.00 80.25 136 ALA A C 1
ATOM 998 O O . ALA A 1 136 ? 3.779 -5.514 -9.030 1.00 80.25 136 ALA A O 1
ATOM 999 N N . LEU A 1 137 ? 5.806 -4.681 -9.597 1.00 81.88 137 LEU A N 1
ATOM 1000 C CA . LEU A 1 137 ? 5.557 -4.667 -11.040 1.00 81.88 137 LEU A CA 1
ATOM 1001 C C . LEU A 1 137 ? 5.131 -6.056 -11.566 1.00 81.88 137 LEU A C 1
ATOM 1003 O O . LEU A 1 137 ? 4.250 -6.177 -12.408 1.00 81.88 137 LEU A O 1
ATOM 1007 N N . ASN A 1 138 ? 5.667 -7.132 -10.985 1.00 80.06 138 ASN A N 1
ATOM 1008 C CA . ASN A 1 138 ? 5.339 -8.506 -11.383 1.00 80.06 138 ASN A CA 1
ATOM 1009 C C . ASN A 1 138 ? 3.920 -8.957 -10.979 1.00 80.06 138 ASN A C 1
ATOM 1011 O O . ASN A 1 138 ? 3.518 -10.072 -11.299 1.00 80.06 138 ASN A O 1
ATOM 1015 N N . ARG A 1 139 ? 3.163 -8.135 -10.239 1.00 80.94 139 ARG A N 1
ATOM 1016 C CA . ARG A 1 139 ? 1.795 -8.439 -9.793 1.00 80.94 139 ARG A CA 1
ATOM 1017 C C . ARG A 1 139 ? 0.838 -7.262 -9.993 1.00 80.94 139 ARG A C 1
ATOM 1019 O O . ARG A 1 139 ? -0.076 -7.090 -9.206 1.00 80.94 139 ARG A O 1
ATOM 1026 N N . LEU A 1 140 ? 0.998 -6.458 -11.041 1.00 84.56 140 LEU A N 1
ATOM 1027 C CA . LEU A 1 140 ? 0.187 -5.246 -11.249 1.00 84.56 140 LEU A CA 1
ATOM 1028 C C . LEU A 1 140 ? -1.315 -5.476 -11.457 1.00 84.56 140 LEU A C 1
ATOM 1030 O O . LEU A 1 140 ? -2.078 -4.535 -11.287 1.00 84.56 140 LEU A O 1
ATOM 1034 N N . ALA A 1 141 ? -1.770 -6.681 -11.814 1.00 87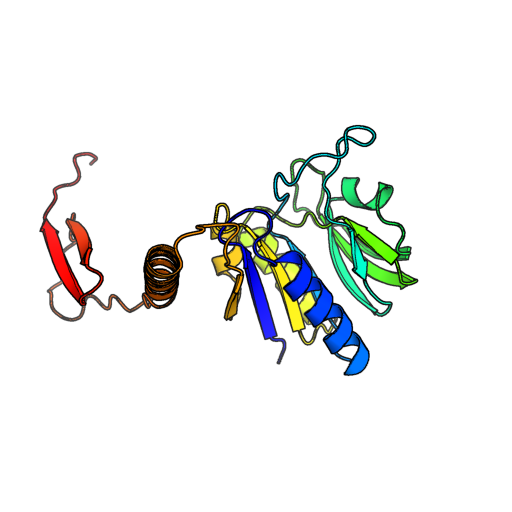.19 141 ALA A N 1
ATOM 1035 C CA . ALA A 1 141 ? -3.172 -6.901 -12.187 1.00 87.19 141 ALA A CA 1
ATOM 1036 C C . ALA A 1 141 ? -4.196 -6.371 -11.152 1.00 87.19 141 ALA A C 1
ATOM 1038 O O . ALA A 1 141 ? -5.145 -5.690 -11.555 1.00 87.19 141 ALA A O 1
ATOM 1039 N N . PRO A 1 142 ? -4.018 -6.564 -9.826 1.00 88.88 142 PRO A N 1
ATOM 1040 C CA . PRO A 1 142 ? -4.899 -5.958 -8.835 1.00 88.88 142 PRO A CA 1
ATOM 1041 C C . PRO A 1 142 ? -4.771 -4.434 -8.745 1.00 88.88 142 PRO A C 1
ATOM 1043 O O . PRO A 1 142 ? -5.752 -3.796 -8.390 1.00 88.88 142 PRO A O 1
ATOM 1046 N N . MET A 1 143 ? -3.629 -3.833 -9.102 1.00 89.00 143 MET A N 1
ATOM 1047 C CA . MET A 1 143 ? -3.450 -2.373 -9.123 1.00 89.00 143 MET A CA 1
ATOM 1048 C C . MET A 1 143 ? -4.269 -1.662 -10.202 1.00 89.00 143 MET A C 1
ATOM 1050 O O . MET A 1 143 ? -4.369 -0.449 -10.140 1.00 89.00 143 MET A O 1
ATOM 1054 N N . SER A 1 144 ? -4.931 -2.367 -11.121 1.00 89.81 144 SER A N 1
ATOM 1055 C CA . SER A 1 144 ? -5.857 -1.756 -12.098 1.00 89.81 144 SER A CA 1
ATOM 1056 C C . SER A 1 144 ? -6.987 -0.912 -11.482 1.00 89.81 144 SER A C 1
ATOM 1058 O O . SER A 1 144 ? -7.662 -0.174 -12.188 1.00 89.81 144 SER A O 1
ATOM 1060 N N . VAL A 1 145 ? -7.216 -1.006 -10.168 1.00 92.31 145 VAL A N 1
ATOM 1061 C CA . VAL A 1 145 ? -8.229 -0.218 -9.441 1.00 92.31 145 VAL A CA 1
ATOM 1062 C C . VAL A 1 145 ? -7.691 1.087 -8.845 1.00 92.31 145 VAL A C 1
ATOM 1064 O O . VAL A 1 145 ? -8.457 1.807 -8.201 1.00 92.31 145 VAL A O 1
ATOM 1067 N N . VAL A 1 146 ? -6.389 1.367 -8.974 1.00 92.75 146 VAL A N 1
ATOM 1068 C CA . VAL A 1 146 ? -5.788 2.623 -8.498 1.00 92.75 146 VAL A CA 1
ATOM 1069 C C . VAL A 1 146 ? -5.974 3.729 -9.532 1.00 92.75 146 VAL A C 1
ATOM 1071 O O . VAL A 1 146 ? -6.073 3.466 -10.724 1.00 92.75 146 VAL A O 1
ATOM 1074 N N . GLU A 1 147 ? -6.013 4.977 -9.072 1.00 92.12 147 GLU A N 1
ATOM 1075 C CA . GLU A 1 147 ? -6.202 6.140 -9.951 1.00 92.12 147 GLU A CA 1
ATOM 1076 C C . GLU A 1 147 ? -4.870 6.650 -10.508 1.00 92.12 147 GLU A C 1
ATOM 1078 O O . GLU A 1 147 ? -4.823 7.213 -11.593 1.00 92.12 147 GLU A O 1
ATOM 1083 N N . ASN A 1 148 ? -3.790 6.486 -9.742 1.00 91.50 148 ASN A N 1
ATOM 1084 C CA . ASN A 1 148 ? -2.453 6.952 -10.093 1.00 91.50 148 ASN A CA 1
ATOM 1085 C C . ASN A 1 148 ? -1.433 5.884 -9.706 1.00 91.50 148 ASN A C 1
ATOM 1087 O O . ASN A 1 148 ? -1.612 5.201 -8.694 1.00 91.50 148 ASN A O 1
ATOM 1091 N N . ILE A 1 149 ? -0.338 5.781 -10.458 1.00 91.25 149 ILE A N 1
ATOM 1092 C CA . ILE A 1 149 ? 0.766 4.879 -10.137 1.00 91.25 149 ILE A CA 1
ATOM 1093 C C . ILE A 1 149 ? 2.081 5.648 -10.007 1.00 91.25 149 ILE A C 1
ATOM 1095 O O . ILE A 1 149 ? 2.389 6.523 -10.810 1.00 91.25 149 ILE A O 1
ATOM 1099 N N . VAL A 1 150 ? 2.865 5.308 -8.988 1.00 93.31 150 VAL A N 1
ATOM 1100 C CA . VAL A 1 150 ? 4.254 5.742 -8.837 1.00 93.31 150 VAL A CA 1
ATOM 1101 C C . VAL A 1 150 ? 5.154 4.548 -9.121 1.00 93.31 150 VAL A C 1
ATOM 1103 O O . VAL A 1 150 ? 5.072 3.522 -8.440 1.00 93.31 150 VAL A O 1
ATOM 1106 N N . LEU A 1 151 ? 6.029 4.693 -10.116 1.00 92.12 151 LEU A N 1
ATOM 1107 C CA . LEU A 1 151 ? 7.026 3.689 -10.472 1.00 92.12 151 LEU A CA 1
ATOM 1108 C C . LEU A 1 151 ? 8.365 4.015 -9.808 1.00 92.12 151 LEU A C 1
ATOM 1110 O O . LEU A 1 151 ? 9.010 5.007 -10.133 1.00 92.12 151 LEU A O 1
ATOM 1114 N N . ALA A 1 152 ? 8.793 3.161 -8.881 1.00 91.12 152 ALA A N 1
ATOM 1115 C CA . ALA A 1 152 ? 10.098 3.253 -8.240 1.00 91.12 152 ALA A CA 1
ATOM 1116 C C . ALA A 1 152 ? 11.131 2.425 -9.022 1.00 91.12 152 ALA A C 1
ATOM 1118 O O . ALA A 1 152 ? 11.022 1.197 -9.115 1.00 91.12 152 ALA A O 1
ATOM 1119 N N . THR A 1 153 ? 12.145 3.090 -9.570 1.00 92.12 153 THR A N 1
ATOM 1120 C CA . THR A 1 153 ? 13.216 2.492 -10.382 1.00 92.12 153 THR A CA 1
ATOM 1121 C C . THR A 1 153 ? 14.584 3.023 -9.945 1.00 92.12 153 THR A C 1
ATOM 1123 O O . THR A 1 153 ? 14.670 3.951 -9.145 1.00 92.12 153 THR A O 1
ATOM 1126 N N . GLY A 1 154 ? 15.670 2.431 -10.438 1.00 91.06 154 GLY A N 1
ATOM 1127 C CA . GLY A 1 154 ? 17.024 2.886 -10.121 1.00 91.06 154 GLY A CA 1
ATOM 1128 C C . GLY A 1 154 ? 18.096 1.871 -10.499 1.00 91.06 154 GLY A C 1
ATOM 1129 O O . GLY A 1 154 ? 17.800 0.834 -11.089 1.00 91.06 154 GLY A O 1
ATOM 1130 N N . ALA A 1 155 ? 19.337 2.131 -10.082 1.00 89.31 155 ALA A N 1
ATOM 1131 C CA . ALA A 1 155 ? 20.502 1.301 -10.410 1.00 89.31 155 ALA A CA 1
ATOM 1132 C C . ALA A 1 155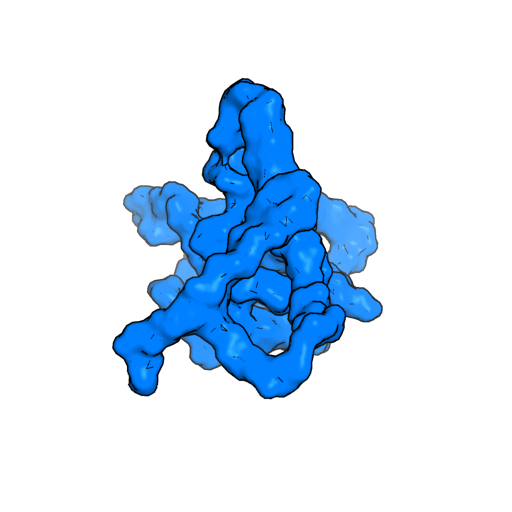 ? 20.390 -0.176 -9.966 1.00 89.31 155 ALA A C 1
ATOM 1134 O O . ALA A 1 155 ? 21.104 -1.037 -10.477 1.00 89.31 155 ALA A O 1
ATOM 1135 N N . ALA A 1 156 ? 19.488 -0.480 -9.024 1.00 88.31 156 ALA A N 1
ATOM 1136 C CA . ALA A 1 156 ? 19.166 -1.846 -8.612 1.00 88.31 156 ALA A CA 1
ATOM 1137 C C . ALA A 1 156 ? 18.456 -2.662 -9.711 1.00 88.31 156 ALA A C 1
ATOM 1139 O O . ALA A 1 156 ? 18.563 -3.886 -9.721 1.00 88.31 156 ALA A O 1
ATOM 1140 N N . LYS A 1 157 ? 17.747 -1.997 -10.634 1.00 88.75 157 LYS A N 1
ATOM 1141 C CA . LYS A 1 157 ? 17.145 -2.619 -11.819 1.00 88.75 157 LYS A CA 1
ATOM 1142 C C . LYS A 1 157 ? 18.183 -2.807 -12.923 1.00 88.75 157 LYS A C 1
ATOM 1144 O O . LYS A 1 157 ? 18.310 -3.908 -13.447 1.00 88.75 157 LYS A O 1
ATOM 1149 N N . ASN A 1 158 ? 18.910 -1.742 -13.257 1.00 91.31 158 ASN A N 1
ATOM 1150 C CA . ASN A 1 158 ? 19.956 -1.754 -14.273 1.00 91.31 158 ASN A CA 1
ATOM 1151 C C . ASN A 1 158 ? 21.018 -0.693 -13.939 1.00 91.31 158 ASN A C 1
ATOM 1153 O O . ASN A 1 158 ? 20.671 0.445 -13.629 1.00 91.31 158 ASN A O 1
ATOM 1157 N N . ARG A 1 159 ? 22.302 -1.075 -13.968 1.00 92.62 159 ARG A N 1
ATOM 1158 C CA . ARG A 1 159 ? 23.432 -0.178 -13.667 1.00 92.62 159 ARG A CA 1
ATOM 1159 C C . ARG A 1 159 ? 23.798 0.738 -14.837 1.00 92.62 159 ARG A C 1
ATOM 1161 O O . ARG A 1 159 ? 24.408 1.775 -14.599 1.00 92.62 159 ARG A O 1
ATOM 1168 N N . ASP A 1 160 ? 23.432 0.367 -16.063 1.00 95.69 160 ASP A N 1
ATOM 1169 C CA . ASP A 1 160 ? 23.549 1.243 -17.227 1.00 95.69 160 ASP A CA 1
ATOM 1170 C C . ASP A 1 160 ? 22.377 2.232 -17.228 1.00 95.69 160 ASP A C 1
ATOM 1172 O O . ASP A 1 160 ? 21.214 1.845 -17.351 1.00 95.69 160 ASP A O 1
ATOM 1176 N N . LEU A 1 161 ? 22.688 3.521 -17.075 1.00 93.12 161 LEU A N 1
ATOM 1177 C CA . LEU A 1 161 ? 21.685 4.581 -16.981 1.00 93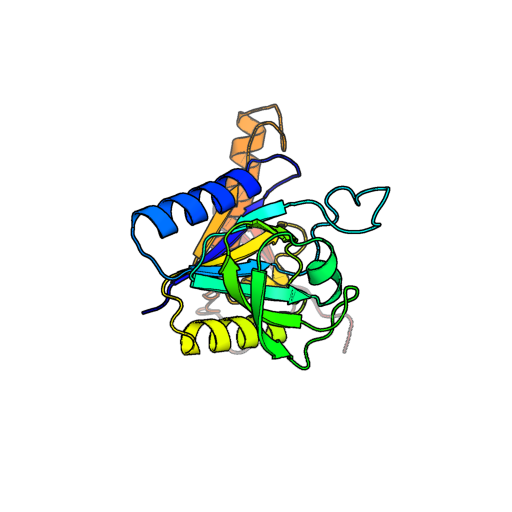.12 161 LEU A CA 1
ATOM 1178 C C . LEU A 1 161 ? 20.906 4.786 -18.284 1.00 93.12 161 LEU A C 1
ATOM 1180 O O . LEU A 1 161 ? 19.722 5.114 -18.222 1.00 93.12 161 LEU A O 1
ATOM 1184 N N . ASN A 1 162 ? 21.530 4.568 -19.444 1.00 93.25 162 ASN A N 1
ATOM 1185 C CA . ASN A 1 162 ? 20.847 4.704 -20.730 1.00 93.25 162 ASN A CA 1
ATOM 1186 C C . ASN A 1 162 ? 19.823 3.584 -20.891 1.00 93.25 162 ASN A C 1
ATOM 1188 O O . ASN A 1 162 ? 18.656 3.833 -21.194 1.00 93.25 162 ASN A O 1
ATOM 1192 N N . GLN A 1 163 ? 20.240 2.351 -20.605 1.00 92.94 163 GLN A N 1
ATOM 1193 C CA . GLN A 1 163 ? 19.351 1.200 -20.671 1.00 92.94 163 GLN A CA 1
ATOM 1194 C C . GLN A 1 163 ? 18.229 1.295 -19.624 1.00 92.94 163 GLN A C 1
ATOM 1196 O O . GLN A 1 163 ? 17.071 1.027 -19.938 1.00 92.94 163 GLN A O 1
ATOM 1201 N N . LEU A 1 164 ? 18.536 1.751 -18.403 1.00 93.19 164 LEU A N 1
ATOM 1202 C CA . LEU A 1 164 ? 17.539 2.001 -17.358 1.00 93.19 164 LEU A CA 1
ATOM 1203 C C . LEU A 1 164 ? 16.490 3.033 -17.793 1.00 93.19 164 LEU A C 1
ATOM 1205 O O . LEU A 1 164 ? 15.299 2.843 -17.532 1.00 93.19 164 LEU A O 1
ATOM 1209 N N . ALA A 1 165 ? 16.921 4.120 -18.439 1.00 92.62 165 ALA A N 1
ATOM 1210 C CA . ALA A 1 165 ? 16.024 5.150 -18.950 1.00 92.62 165 ALA A CA 1
ATOM 1211 C C . ALA A 1 165 ? 15.096 4.588 -20.035 1.00 92.62 165 ALA A C 1
ATOM 1213 O O . ALA A 1 165 ? 13.888 4.803 -19.964 1.00 92.62 165 ALA A O 1
ATOM 1214 N N . ILE A 1 166 ? 15.635 3.802 -20.975 1.00 91.56 166 ILE A N 1
ATOM 1215 C CA . ILE A 1 166 ? 14.855 3.142 -22.033 1.00 91.56 166 ILE A CA 1
ATOM 1216 C C . ILE A 1 166 ? 13.831 2.172 -21.433 1.00 91.56 166 ILE A C 1
ATOM 1218 O O . ILE A 1 166 ? 12.649 2.247 -21.763 1.00 91.56 166 ILE A O 1
ATOM 1222 N N . GLU A 1 167 ? 14.247 1.291 -20.520 1.00 89.62 167 GLU A N 1
ATOM 1223 C CA . GLU A 1 167 ? 13.350 0.337 -19.854 1.00 89.62 167 GLU A CA 1
ATOM 1224 C C . GLU A 1 167 ? 12.232 1.048 -19.081 1.00 89.62 167 GLU A C 1
ATOM 1226 O O . GLU A 1 167 ? 11.068 0.646 -19.137 1.00 89.62 167 GLU A O 1
ATOM 1231 N N . THR A 1 168 ? 12.575 2.126 -18.372 1.00 90.44 168 THR A N 1
ATOM 1232 C CA . THR A 1 168 ? 11.609 2.916 -17.600 1.00 90.44 168 THR A CA 1
ATOM 1233 C C . THR A 1 168 ? 10.627 3.638 -18.520 1.00 90.44 168 THR A C 1
ATOM 1235 O O . THR A 1 168 ? 9.431 3.638 -18.236 1.00 90.44 168 THR A O 1
ATOM 1238 N N . LEU A 1 169 ? 11.101 4.194 -19.640 1.00 88.94 169 LEU A N 1
ATOM 1239 C CA . LEU A 1 169 ? 10.252 4.818 -20.653 1.00 88.94 169 LEU A CA 1
ATOM 1240 C C . LEU A 1 169 ? 9.283 3.804 -21.271 1.00 88.94 169 LEU A C 1
ATOM 1242 O O . LEU A 1 169 ? 8.098 4.099 -21.383 1.00 88.94 169 LEU A O 1
ATOM 1246 N N . CYS A 1 170 ? 9.753 2.598 -21.601 1.00 87.19 170 CYS A N 1
ATOM 1247 C CA . CYS A 1 170 ? 8.891 1.536 -22.127 1.00 87.19 170 CYS A CA 1
ATOM 1248 C C . CYS A 1 170 ? 7.771 1.184 -21.139 1.00 87.19 170 CYS A C 1
ATOM 1250 O O . CYS A 1 170 ? 6.612 1.065 -21.526 1.00 87.19 170 CYS A O 1
ATOM 1252 N N . LEU A 1 171 ? 8.103 1.041 -19.850 1.00 87.38 171 LEU A N 1
ATOM 1253 C CA . LEU A 1 171 ? 7.103 0.786 -18.813 1.00 87.38 171 LEU A CA 1
ATOM 1254 C C . LEU A 1 171 ? 6.111 1.940 -18.694 1.00 87.38 171 LEU A C 1
ATOM 1256 O O . LEU A 1 171 ? 4.911 1.696 -18.660 1.00 87.38 171 LEU A O 1
ATOM 1260 N N . PHE A 1 172 ? 6.598 3.179 -18.657 1.00 86.50 172 PHE A N 1
ATOM 1261 C CA . PHE A 1 172 ? 5.753 4.369 -18.608 1.00 86.50 172 PHE A CA 1
ATOM 1262 C C . PHE A 1 172 ? 4.764 4.412 -19.779 1.00 86.50 172 PHE A C 1
ATOM 1264 O O . PHE A 1 172 ? 3.567 4.559 -19.553 1.00 86.50 172 PHE A O 1
ATOM 1271 N N . GLN A 1 173 ? 5.239 4.171 -21.004 1.00 84.88 173 GLN A N 1
ATOM 1272 C CA . GLN A 1 173 ? 4.394 4.116 -22.196 1.00 84.88 173 GLN A CA 1
ATOM 1273 C C . GLN A 1 173 ? 3.303 3.045 -22.086 1.00 84.88 173 GLN A C 1
ATOM 1275 O O . GLN A 1 173 ? 2.171 3.310 -22.471 1.00 84.88 173 GLN A O 1
ATOM 1280 N N . ILE A 1 174 ? 3.598 1.869 -21.513 1.00 82.62 174 ILE A N 1
ATOM 1281 C CA . ILE A 1 174 ? 2.586 0.824 -21.269 1.00 82.62 174 ILE A CA 1
ATOM 1282 C C . ILE A 1 174 ? 1.470 1.331 -20.345 1.00 82.62 174 ILE A C 1
ATOM 1284 O O . ILE A 1 174 ? 0.308 1.014 -20.579 1.00 82.62 174 ILE A O 1
ATOM 1288 N N . PHE A 1 175 ? 1.795 2.121 -19.317 1.00 80.31 175 PHE A N 1
ATOM 1289 C CA . PHE A 1 175 ? 0.788 2.708 -18.424 1.00 80.31 175 PHE A CA 1
ATOM 1290 C C . PHE A 1 175 ? 0.029 3.886 -19.047 1.00 80.31 175 PHE A C 1
ATOM 1292 O O . PHE A 1 175 ? -1.084 4.173 -18.612 1.00 80.31 175 PHE A O 1
ATOM 1299 N N . GLU A 1 176 ? 0.602 4.555 -20.048 1.00 79.25 176 GLU A N 1
ATOM 1300 C CA . GLU A 1 176 ? -0.080 5.597 -20.825 1.00 79.25 176 GLU A CA 1
ATOM 1301 C C . GLU A 1 176 ? -0.965 5.049 -21.945 1.00 79.25 176 GLU A C 1
ATOM 1303 O O . GLU A 1 176 ? -1.752 5.811 -22.512 1.00 79.25 176 GLU A O 1
ATOM 1308 N N . LEU A 1 177 ? -0.871 3.753 -22.272 1.00 74.81 177 LEU A N 1
ATOM 1309 C CA . LEU A 1 177 ? -1.776 3.129 -23.232 1.00 74.81 177 LEU A CA 1
ATOM 1310 C C . LEU A 1 177 ? -3.210 3.289 -22.722 1.00 74.81 177 LEU A C 1
ATOM 1312 O O . LEU A 1 177 ? -3.667 2.588 -21.823 1.00 74.81 177 LEU A O 1
ATOM 1316 N N . SER A 1 178 ? -3.922 4.255 -23.294 1.00 57.47 178 SER A N 1
ATOM 1317 C CA . SER A 1 178 ? -5.314 4.502 -22.963 1.00 57.47 178 SER A CA 1
ATOM 1318 C C . SER A 1 178 ? -6.160 3.289 -23.347 1.00 57.47 178 SER A C 1
ATOM 1320 O O . SER A 1 178 ? -5.980 2.752 -24.440 1.00 57.47 178 SER A O 1
ATOM 1322 N N . ASP A 1 179 ? -7.188 2.976 -22.551 1.00 53.12 179 ASP A N 1
ATOM 1323 C CA . ASP A 1 179 ? -8.293 2.087 -22.964 1.00 53.12 179 ASP A CA 1
ATOM 1324 C C . ASP A 1 179 ? -8.940 2.544 -24.289 1.00 53.12 179 ASP A C 1
ATOM 1326 O O . ASP A 1 179 ? -9.617 1.777 -24.969 1.00 53.12 179 ASP A O 1
ATOM 1330 N N . LYS A 1 180 ? -8.684 3.794 -24.703 1.00 44.06 180 LYS A N 1
ATOM 1331 C CA . LYS A 1 180 ? -8.949 4.312 -26.044 1.00 44.06 180 LYS A CA 1
ATOM 1332 C C . LYS A 1 180 ? -7.932 3.809 -27.080 1.00 44.06 180 LYS A C 1
ATOM 1334 O O . LYS A 1 180 ? -7.456 4.579 -27.907 1.00 44.06 180 LYS A O 1
ATOM 1339 N N . CYS A 1 181 ? -7.746 2.498 -27.183 1.00 41.84 181 CYS A N 1
ATOM 1340 C CA . CYS A 1 181 ? -7.912 1.931 -28.519 1.00 41.84 181 CYS A CA 1
ATOM 1341 C C . CYS A 1 181 ? -9.414 1.988 -28.826 1.00 41.84 181 CYS A C 1
ATOM 1343 O O . CYS A 1 181 ? -10.103 0.973 -28.866 1.00 41.84 181 CYS A O 1
ATOM 1345 N N . THR A 1 182 ? -9.956 3.198 -29.013 1.00 37.69 182 THR A N 1
ATOM 1346 C CA . THR A 1 182 ? -11.162 3.317 -29.813 1.00 37.69 182 THR A CA 1
ATOM 1347 C C . THR A 1 182 ? -10.751 2.788 -31.168 1.00 37.69 182 THR A C 1
ATOM 1349 O O . THR A 1 182 ? -9.947 3.401 -31.867 1.00 37.69 182 THR A O 1
ATOM 1352 N N . MET A 1 183 ? -11.295 1.625 -31.508 1.00 43.88 183 MET A N 1
ATOM 1353 C CA . MET A 1 183 ? -11.377 1.088 -32.860 1.00 43.88 183 MET A CA 1
ATOM 1354 C C . MET A 1 183 ? -12.244 2.023 -33.730 1.00 43.88 183 MET A C 1
ATOM 1356 O O . MET A 1 183 ? -13.181 1.599 -34.394 1.00 43.88 183 MET A O 1
ATOM 1360 N N . SER A 1 184 ? -12.002 3.331 -33.682 1.00 37.66 184 SER A N 1
ATOM 1361 C CA . SER A 1 184 ? -12.599 4.322 -34.561 1.00 37.66 184 SER A CA 1
ATOM 1362 C C . SER A 1 184 ? -11.700 4.412 -35.783 1.00 37.66 184 SER A C 1
ATOM 1364 O O . SER A 1 184 ? -10.814 5.257 -35.826 1.00 37.66 184 SER A O 1
ATOM 1366 N N . ASP A 1 185 ? -11.836 3.408 -36.649 1.00 37.78 185 ASP A N 1
ATOM 1367 C CA . ASP A 1 185 ? -11.753 3.508 -38.118 1.00 37.78 185 ASP A CA 1
ATOM 1368 C C . ASP A 1 185 ? -11.768 2.120 -38.777 1.00 37.78 185 ASP A C 1
ATOM 1370 O O . ASP A 1 185 ? -11.091 1.847 -39.767 1.00 37.78 185 ASP A O 1
ATOM 1374 N N . SER A 1 186 ? -12.570 1.191 -38.256 1.00 35.88 186 SER A N 1
ATOM 1375 C CA . SER A 1 186 ? -12.951 0.022 -39.043 1.00 35.88 186 SER A CA 1
ATOM 1376 C C . SER A 1 186 ? -14.298 -0.522 -38.602 1.00 35.88 186 SER A C 1
ATOM 1378 O O . SER A 1 186 ? -14.579 -0.700 -37.422 1.00 35.88 186 SER A O 1
ATOM 1380 N N . LYS A 1 187 ? -15.146 -0.714 -39.612 1.00 35.12 187 LYS A N 1
ATOM 1381 C CA . LYS A 1 187 ? -16.472 -1.325 -39.567 1.00 35.12 187 LYS A CA 1
ATOM 1382 C C . LYS A 1 187 ? -16.504 -2.530 -38.628 1.00 35.12 187 LYS A C 1
ATOM 1384 O O . LYS A 1 187 ? -15.543 -3.290 -38.596 1.00 35.12 187 LYS A O 1
ATOM 1389 N N . GLU A 1 188 ? -17.637 -2.700 -37.947 1.00 36.12 188 GLU A N 1
ATOM 1390 C CA . GLU A 1 188 ? -18.037 -3.902 -37.206 1.00 36.12 188 GLU A CA 1
ATOM 1391 C C . GLU A 1 188 ? -17.432 -5.178 -37.807 1.00 36.12 188 GLU A C 1
ATOM 1393 O O . GLU A 1 188 ? -17.884 -5.708 -38.820 1.00 36.12 188 GLU A O 1
ATOM 1398 N N . GLY A 1 189 ? -16.358 -5.641 -37.183 1.00 36.72 189 GLY A N 1
ATOM 1399 C CA . GLY A 1 189 ? -15.612 -6.816 -37.582 1.00 36.72 189 GLY A CA 1
ATOM 1400 C C . GLY A 1 189 ? -14.723 -7.191 -36.415 1.00 36.72 189 GLY A C 1
ATOM 1401 O O . GLY A 1 189 ? -13.859 -6.421 -36.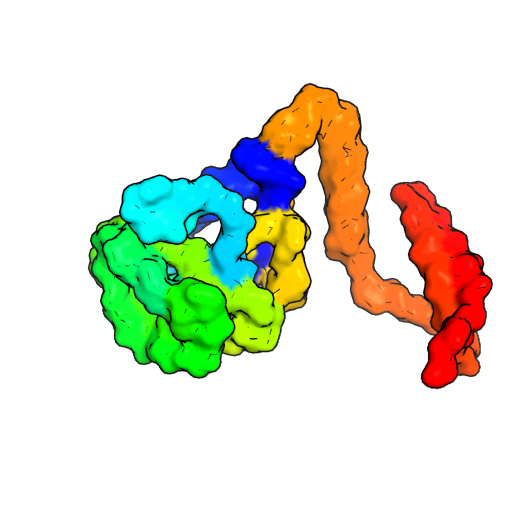008 1.00 36.72 189 GLY A O 1
ATOM 1402 N N . SER A 1 190 ? -14.985 -8.350 -35.820 1.00 39.88 190 SER A N 1
ATOM 1403 C CA . SER A 1 190 ? -14.133 -8.933 -34.790 1.00 39.88 190 SER A CA 1
ATOM 1404 C C . SER A 1 190 ? -12.730 -9.125 -35.376 1.00 39.88 190 SER A C 1
ATOM 1406 O O . SER A 1 190 ? -12.508 -10.023 -36.187 1.00 39.88 190 SER A O 1
ATOM 1408 N N . TYR A 1 191 ? -11.788 -8.244 -35.032 1.00 45.88 191 TYR A N 1
ATOM 1409 C CA . TYR A 1 191 ? -10.396 -8.430 -35.419 1.00 45.88 191 TYR A CA 1
ATOM 1410 C C . TYR A 1 191 ? -9.783 -9.509 -34.528 1.00 45.88 191 TYR A C 1
ATOM 1412 O O . TYR A 1 191 ? -9.433 -9.266 -33.375 1.00 45.88 191 TYR A O 1
ATOM 1420 N N . ASN A 1 192 ? -9.615 -10.704 -35.088 1.00 48.84 192 ASN A N 1
ATOM 1421 C CA . ASN A 1 192 ? -8.576 -11.621 -34.645 1.00 48.84 192 ASN A CA 1
ATOM 1422 C C . ASN A 1 192 ? -7.239 -11.010 -35.101 1.00 48.84 192 ASN A C 1
ATOM 1424 O O . ASN A 1 192 ? -6.924 -10.989 -36.287 1.00 48.84 192 ASN A O 1
ATOM 1428 N N . GLY A 1 193 ? -6.473 -10.401 -34.203 1.00 55.31 193 GLY A N 1
ATOM 1429 C CA . GLY A 1 193 ? -5.202 -9.794 -34.590 1.00 55.31 193 GLY A CA 1
ATOM 1430 C C . GLY A 1 193 ? -4.329 -9.430 -33.403 1.00 55.31 193 GLY A C 1
ATOM 1431 O O . GLY A 1 193 ? -4.825 -9.111 -32.326 1.00 55.31 193 GLY A O 1
ATOM 1432 N N . ILE A 1 194 ? -3.012 -9.493 -33.599 1.00 61.06 194 ILE A N 1
ATOM 1433 C CA . ILE A 1 194 ? -2.015 -9.047 -32.624 1.00 61.06 194 ILE A CA 1
ATOM 1434 C C . ILE A 1 194 ? -1.617 -7.617 -32.990 1.00 61.06 194 ILE A C 1
ATOM 1436 O O . ILE A 1 194 ? -1.062 -7.377 -34.062 1.00 61.06 194 ILE A O 1
ATOM 1440 N N . LEU A 1 195 ? -1.878 -6.668 -32.091 1.00 60.66 195 LEU A N 1
ATOM 1441 C CA . LEU A 1 195 ? -1.389 -5.298 -32.221 1.00 60.66 195 LEU A CA 1
ATOM 1442 C C . LEU A 1 195 ? 0.046 -5.217 -31.687 1.00 60.66 195 LEU A C 1
ATOM 1444 O O . LEU A 1 195 ? 0.290 -5.425 -30.499 1.00 60.66 195 LEU A O 1
ATOM 1448 N N . LEU A 1 196 ? 0.995 -4.897 -32.561 1.00 62.28 196 LEU A N 1
ATOM 1449 C CA . LEU A 1 196 ? 2.376 -4.611 -32.195 1.00 62.28 196 LEU A CA 1
ATOM 1450 C C . LEU A 1 196 ? 2.581 -3.097 -32.155 1.00 62.28 196 LEU A C 1
ATOM 1452 O O . LEU A 1 196 ? 2.709 -2.453 -33.197 1.00 62.28 196 LEU A O 1
ATOM 1456 N N . ASN A 1 197 ? 2.644 -2.535 -30.948 1.00 57.41 197 ASN A N 1
ATOM 1457 C CA . ASN A 1 197 ? 3.057 -1.149 -30.749 1.00 57.41 197 ASN A CA 1
ATOM 1458 C C . ASN A 1 197 ? 4.572 -1.062 -30.596 1.00 57.41 197 ASN A C 1
ATOM 1460 O O . ASN A 1 197 ? 5.166 -1.695 -29.726 1.00 57.41 197 ASN A O 1
ATOM 1464 N N . THR A 1 198 ? 5.195 -0.251 -31.446 1.00 57.19 198 THR A N 1
ATOM 1465 C CA . THR A 1 198 ? 6.605 0.120 -31.299 1.00 57.19 198 THR A CA 1
ATOM 1466 C C . THR A 1 198 ? 6.734 1.411 -30.493 1.00 57.19 198 THR A C 1
ATOM 1468 O O . THR A 1 198 ? 5.848 2.263 -30.528 1.00 57.19 198 THR A O 1
ATOM 1471 N N . ILE A 1 199 ? 7.877 1.589 -29.825 1.00 50.44 199 ILE A N 1
ATOM 1472 C CA . ILE A 1 199 ? 8.212 2.765 -28.992 1.00 50.44 199 ILE A CA 1
ATOM 1473 C C . ILE A 1 199 ? 8.074 4.098 -29.765 1.00 50.44 199 ILE A C 1
ATOM 1475 O O . ILE A 1 199 ? 7.844 5.142 -29.162 1.00 50.44 199 ILE A O 1
ATOM 1479 N N . ASN A 1 200 ? 8.144 4.065 -31.102 1.00 59.31 200 ASN A N 1
ATOM 1480 C CA . ASN A 1 200 ? 8.023 5.231 -31.985 1.00 59.31 200 ASN A CA 1
ATOM 1481 C C . ASN A 1 200 ? 6.580 5.493 -32.471 1.00 59.31 200 ASN A C 1
ATOM 1483 O O . ASN A 1 200 ? 6.399 6.088 -33.533 1.00 59.31 200 ASN A O 1
ATOM 1487 N N . ASN A 1 201 ? 5.557 4.993 -31.769 1.00 59.22 201 ASN A N 1
ATOM 1488 C CA . ASN A 1 201 ? 4.141 5.065 -32.165 1.00 59.22 201 ASN A CA 1
ATOM 1489 C C . ASN A 1 201 ? 3.806 4.453 -33.542 1.00 59.22 201 ASN A C 1
ATOM 1491 O O . ASN A 1 201 ? 2.707 4.656 -34.057 1.00 59.22 201 ASN A O 1
ATOM 1495 N N . LYS A 1 202 ? 4.695 3.652 -34.150 1.00 58.34 202 LYS A N 1
ATOM 1496 C CA . LY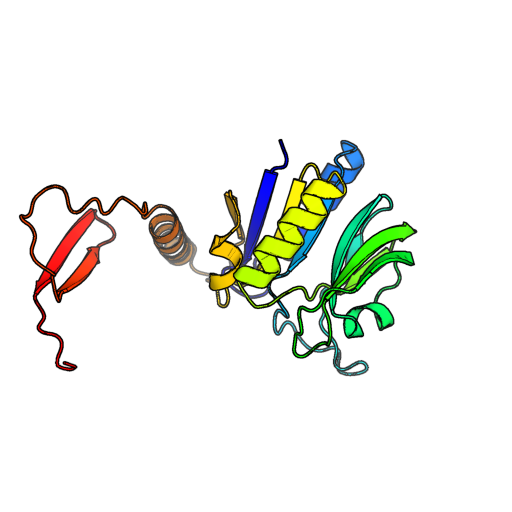S A 1 202 ? 4.290 2.812 -35.286 1.00 58.34 202 LYS A CA 1
ATOM 1497 C C . LYS A 1 202 ? 3.547 1.602 -34.741 1.00 58.34 202 LYS A C 1
ATOM 1499 O O . LYS A 1 202 ? 4.134 0.800 -34.012 1.00 58.34 202 LYS A O 1
ATOM 1504 N N . SER A 1 203 ? 2.279 1.497 -35.109 1.00 61.12 203 SER A N 1
ATOM 1505 C CA . SER A 1 203 ? 1.444 0.328 -34.851 1.00 61.12 203 SER A CA 1
ATOM 1506 C C . SER A 1 203 ? 1.506 -0.591 -36.068 1.00 61.12 203 SER A C 1
ATOM 1508 O O . SER A 1 203 ? 1.300 -0.137 -37.193 1.00 61.12 203 SER A O 1
ATOM 1510 N N . ILE A 1 204 ? 1.791 -1.873 -35.859 1.00 70.38 204 ILE A N 1
ATOM 1511 C CA . ILE A 1 204 ? 1.629 -2.914 -36.877 1.00 70.38 204 ILE A CA 1
ATOM 1512 C C . ILE A 1 204 ? 0.505 -3.823 -36.397 1.00 70.38 204 ILE A C 1
ATOM 1514 O O . ILE A 1 204 ? 0.585 -4.388 -35.309 1.00 70.38 204 ILE A O 1
ATOM 1518 N N . VAL A 1 205 ? -0.541 -3.971 -37.204 1.00 65.50 205 VAL A N 1
ATOM 1519 C CA . VAL A 1 205 ? -1.591 -4.961 -36.953 1.00 65.50 205 VAL A CA 1
ATOM 1520 C C . VAL A 1 205 ? -1.197 -6.240 -37.677 1.00 65.50 205 VAL A C 1
ATOM 1522 O O . VAL A 1 205 ? -1.151 -6.278 -38.906 1.00 65.50 205 VAL A O 1
ATOM 1525 N N . LEU A 1 206 ? -0.896 -7.290 -36.920 1.00 69.00 206 LEU A N 1
ATOM 1526 C CA . LEU A 1 206 ? -0.783 -8.633 -37.470 1.00 69.00 206 LEU A CA 1
ATOM 1527 C C . LEU A 1 206 ? -2.172 -9.257 -37.451 1.00 69.00 206 LEU A C 1
ATOM 1529 O O . LEU A 1 206 ? -2.653 -9.665 -36.397 1.00 69.00 206 LEU A O 1
ATOM 1533 N N . ASN A 1 207 ? -2.821 -9.323 -38.610 1.00 66.25 207 ASN A N 1
ATOM 1534 C CA . ASN A 1 207 ? -4.082 -10.044 -38.741 1.00 66.25 207 ASN A CA 1
ATOM 1535 C C . ASN A 1 207 ? -3.833 -11.525 -38.436 1.00 66.25 207 ASN A C 1
ATOM 1537 O O . ASN A 1 207 ? -2.988 -12.159 -39.070 1.00 66.25 207 ASN A O 1
ATOM 1541 N N . THR A 1 208 ? -4.551 -12.073 -37.464 1.00 61.59 208 THR A N 1
ATOM 1542 C CA . THR A 1 208 ? -4.510 -13.496 -37.133 1.00 61.59 208 THR A CA 1
ATOM 1543 C C . THR A 1 208 ? -5.897 -14.090 -37.330 1.00 61.59 208 THR A C 1
ATOM 1545 O O . THR A 1 208 ? -6.891 -13.399 -37.510 1.00 61.59 208 THR A O 1
ATOM 1548 N N . THR A 1 209 ? -5.998 -15.405 -37.360 1.00 53.88 209 THR A N 1
ATOM 1549 C CA . THR A 1 209 ? -7.278 -16.092 -37.193 1.00 53.88 209 THR A CA 1
ATOM 1550 C C . THR A 1 209 ? -7.133 -16.906 -35.921 1.00 53.88 209 THR A C 1
ATOM 1552 O O . THR A 1 209 ? -6.116 -17.578 -35.739 1.00 53.88 209 THR A O 1
ATOM 1555 N N . SER A 1 210 ? -8.078 -16.771 -34.985 1.00 52.62 210 SER A N 1
ATOM 1556 C CA . SER A 1 210 ? -8.073 -17.623 -33.796 1.00 52.62 210 SER A CA 1
ATOM 1557 C C . SER A 1 210 ? -8.147 -19.077 -34.261 1.00 52.62 210 SER A C 1
ATOM 1559 O O . SER A 1 210 ? -9.042 -19.433 -35.021 1.00 52.62 210 SER A O 1
ATOM 1561 N N . LEU A 1 211 ? -7.202 -19.910 -33.823 1.00 56.84 211 LEU A N 1
ATOM 1562 C CA . LEU A 1 211 ? -7.250 -21.361 -34.040 1.00 56.84 211 LEU A CA 1
ATOM 1563 C C . LEU A 1 211 ? -8.178 -22.062 -33.035 1.00 56.84 211 LEU A C 1
ATOM 1565 O O . LEU A 1 211 ? -8.345 -23.278 -33.095 1.00 56.84 211 LEU A O 1
ATOM 1569 N N . VAL A 1 212 ? -8.755 -21.307 -32.098 1.00 48.47 212 VAL A N 1
ATOM 1570 C CA . VAL A 1 212 ? -9.722 -21.797 -31.118 1.00 48.47 212 VAL A CA 1
ATOM 1571 C C . VAL A 1 212 ? -11.082 -21.208 -31.489 1.00 48.47 212 VAL A C 1
ATOM 1573 O O . VAL A 1 212 ? -11.255 -19.988 -31.415 1.00 48.47 212 VAL A O 1
ATOM 1576 N N . ASN A 1 213 ? -11.983 -22.083 -31.948 1.00 43.88 213 ASN A N 1
ATOM 1577 C CA . ASN A 1 213 ? -13.406 -21.797 -32.164 1.00 43.88 213 ASN A CA 1
ATOM 1578 C C . ASN A 1 213 ? -14.149 -21.689 -30.832 1.00 43.88 213 ASN A C 1
ATOM 1580 O O . ASN A 1 213 ? -13.845 -22.508 -29.933 1.00 43.88 213 ASN A O 1
#